Protein AF-A0A3D2C7Q6-F1 (afdb_monomer_lite)

Secondary structure (DSSP, 8-state):
------------------------------S----TT-EEEESSHHHHHHHTT-SEESEEEEES-SS--EEE-TT--EESS-EEEES-SS--EEE-TT--EESS-EEEES-TT--EEE-TT--EESS-EEEE--TT--EEE--TT--EESSEEEEE--TT-B-----TTTSB-SEEEEESPBPP-

Structure (mmCIF, N/CA/C/O backbone):
data_AF-A0A3D2C7Q6-F1
#
_entry.id   AF-A0A3D2C7Q6-F1
#
loop_
_atom_site.group_PDB
_atom_site.id
_atom_site.type_symbol
_atom_site.label_atom_id
_atom_site.label_alt_id
_atom_site.label_comp_id
_atom_site.label_asym_id
_atom_site.label_entity_id
_atom_site.label_seq_id
_atom_site.pdbx_PDB_ins_code
_atom_site.Cartn_x
_atom_site.Cartn_y
_atom_site.Cartn_z
_atom_site.occupancy
_atom_site.B_iso_or_equiv
_atom_site.auth_seq_id
_atom_site.auth_comp_id
_atom_site.auth_asym_id
_atom_site.auth_atom_id
_atom_site.pdbx_PDB_model_num
ATOM 1 N N . ASP A 1 1 ? -84.299 -35.030 27.013 1.00 38.44 1 ASP A N 1
ATOM 2 C CA . ASP A 1 1 ? -83.810 -35.950 25.976 1.00 38.44 1 ASP A CA 1
ATOM 3 C C . ASP A 1 1 ? -83.727 -35.174 24.679 1.00 38.44 1 ASP A C 1
ATOM 5 O O . ASP A 1 1 ? -84.757 -34.679 24.250 1.00 38.44 1 ASP A O 1
ATOM 9 N N . THR A 1 2 ? -82.603 -34.925 24.029 1.00 42.47 2 THR A N 1
ATOM 10 C CA . THR A 1 2 ? -81.163 -35.123 24.263 1.00 42.47 2 THR A CA 1
ATOM 11 C C . THR A 1 2 ? -80.516 -34.546 22.993 1.00 42.47 2 THR A C 1
ATOM 13 O O . THR A 1 2 ? -81.130 -34.647 21.934 1.00 42.47 2 THR A O 1
ATOM 16 N N . ASP A 1 3 ? -79.309 -33.998 23.132 1.00 46.75 3 ASP A N 1
ATOM 17 C CA . ASP A 1 3 ? -78.264 -33.841 22.101 1.00 46.75 3 ASP A CA 1
ATOM 18 C C . ASP A 1 3 ? -78.523 -32.851 20.942 1.00 46.75 3 ASP A C 1
ATOM 20 O O . ASP A 1 3 ? -79.521 -32.925 20.233 1.00 46.75 3 ASP A O 1
ATOM 24 N N . SER A 1 4 ? -77.753 -31.766 20.801 1.00 53.28 4 SER A N 1
ATOM 25 C CA . SER A 1 4 ? -76.299 -31.638 20.545 1.00 53.28 4 SER A CA 1
ATOM 26 C C . SER A 1 4 ? -75.907 -31.937 19.095 1.00 53.28 4 SER A C 1
ATOM 28 O O . SER A 1 4 ? -76.015 -33.068 18.640 1.00 53.28 4 SER A O 1
ATOM 30 N N . ASP A 1 5 ? -75.442 -30.861 18.448 1.00 56.41 5 ASP A N 1
ATOM 31 C CA . ASP A 1 5 ? -74.356 -30.716 17.470 1.00 56.41 5 ASP A CA 1
ATOM 32 C C . ASP A 1 5 ? -74.229 -31.690 16.292 1.00 56.41 5 ASP A C 1
ATOM 34 O O . ASP A 1 5 ? -74.119 -32.902 16.449 1.00 56.41 5 ASP A O 1
ATOM 38 N N . SER A 1 6 ? -74.059 -31.128 15.092 1.00 60.94 6 SER A N 1
ATOM 39 C CA . SER A 1 6 ? -72.854 -31.389 14.283 1.00 60.94 6 SER A CA 1
ATOM 40 C C . SER A 1 6 ? -72.860 -30.573 12.991 1.00 60.94 6 SER A C 1
ATOM 42 O O . SER A 1 6 ? -73.693 -30.773 12.107 1.00 60.94 6 SER A O 1
ATOM 44 N N . ASP A 1 7 ? -71.877 -29.683 12.886 1.00 53.47 7 ASP A N 1
ATOM 45 C CA . ASP A 1 7 ? -71.313 -29.238 11.617 1.00 53.47 7 ASP A CA 1
ATOM 46 C C . ASP A 1 7 ? -70.791 -30.452 10.830 1.00 53.47 7 ASP A C 1
ATOM 48 O O . ASP A 1 7 ? -70.248 -31.398 11.407 1.00 53.47 7 ASP A O 1
ATOM 52 N N . THR A 1 8 ? -70.952 -30.439 9.508 1.00 59.50 8 THR A N 1
ATOM 53 C CA . THR A 1 8 ? -70.176 -31.301 8.608 1.00 59.50 8 THR A CA 1
ATOM 54 C C . THR A 1 8 ? -69.875 -30.568 7.308 1.00 59.50 8 THR A C 1
ATOM 56 O O . THR A 1 8 ? -70.781 -30.159 6.581 1.00 59.50 8 THR A O 1
ATOM 59 N N . ASP A 1 9 ? -68.574 -30.423 7.070 1.00 51.66 9 ASP A N 1
ATOM 60 C CA . ASP A 1 9 ? -67.902 -29.915 5.881 1.00 51.66 9 ASP A CA 1
ATOM 61 C C . ASP A 1 9 ? -68.336 -30.599 4.580 1.00 51.66 9 ASP A C 1
ATOM 63 O O . ASP A 1 9 ? -68.687 -31.783 4.542 1.00 51.66 9 ASP A O 1
ATOM 67 N N . SER A 1 10 ? -68.211 -29.873 3.469 1.00 60.66 10 SER A N 1
ATOM 68 C CA . SER A 1 10 ? -67.847 -30.488 2.188 1.00 60.66 10 SER A CA 1
ATOM 69 C C . SER A 1 10 ? -67.028 -29.503 1.361 1.00 60.66 10 SER A C 1
ATOM 71 O O . SER A 1 10 ? -67.572 -28.671 0.633 1.00 60.66 10 SER A O 1
ATOM 73 N N . ASP A 1 11 ? -65.714 -29.631 1.510 1.00 53.75 11 ASP A N 1
ATOM 74 C CA . ASP A 1 11 ? -64.676 -29.052 0.668 1.00 53.75 11 ASP A CA 1
ATOM 75 C C . ASP A 1 11 ? -64.853 -29.413 -0.811 1.00 53.75 11 ASP A C 1
ATOM 77 O O . ASP A 1 11 ? -65.213 -30.543 -1.157 1.00 53.75 11 ASP A O 1
ATOM 81 N N . ALA A 1 12 ? -64.508 -28.463 -1.681 1.00 54.69 12 ALA A N 1
ATOM 82 C CA . ALA A 1 12 ? -63.912 -28.737 -2.986 1.00 54.69 12 ALA A CA 1
ATOM 83 C C . ALA A 1 12 ? -63.230 -27.462 -3.512 1.00 54.69 12 ALA A C 1
ATOM 85 O O . ALA A 1 12 ? -63.640 -26.898 -4.529 1.00 54.69 12 ALA A O 1
ATOM 86 N N . ASP A 1 13 ? -62.187 -27.010 -2.811 1.00 50.78 13 ASP A N 1
ATOM 87 C CA . ASP A 1 13 ? -61.136 -26.213 -3.440 1.00 50.78 13 ASP A CA 1
ATOM 88 C C . ASP A 1 13 ? -60.398 -27.131 -4.420 1.00 50.78 13 ASP A C 1
ATOM 90 O O . ASP A 1 13 ? -59.953 -28.222 -4.068 1.00 50.78 13 ASP A O 1
ATOM 94 N N . THR A 1 14 ? -60.378 -26.750 -5.697 1.00 58.62 14 THR A N 1
ATOM 95 C CA . THR A 1 14 ? -59.585 -27.456 -6.705 1.00 58.62 14 THR A CA 1
ATOM 96 C C . THR A 1 14 ? -58.259 -26.736 -6.829 1.00 58.62 14 THR A C 1
ATOM 98 O O . THR A 1 14 ? -58.195 -25.634 -7.377 1.00 58.62 14 THR A O 1
ATOM 101 N N . ASP A 1 15 ? -57.240 -27.405 -6.307 1.00 55.22 15 ASP A N 1
ATOM 102 C CA . ASP A 1 15 ? -55.830 -27.069 -6.386 1.00 55.22 15 ASP A CA 1
ATOM 103 C C . ASP A 1 15 ? -55.399 -26.754 -7.821 1.00 55.22 15 ASP A C 1
ATOM 105 O O . ASP A 1 15 ? -55.559 -27.550 -8.754 1.00 55.22 15 ASP A O 1
ATOM 109 N N . ALA A 1 16 ? -54.787 -25.588 -7.974 1.00 55.03 16 ALA A N 1
ATOM 110 C CA . ALA A 1 16 ? -53.848 -25.315 -9.046 1.00 55.03 16 ALA A CA 1
ATOM 111 C C . ALA A 1 16 ? -52.600 -24.684 -8.425 1.00 55.03 16 ALA A C 1
ATOM 113 O O . ALA A 1 16 ? -52.211 -23.571 -8.779 1.00 55.03 16 ALA A O 1
ATOM 114 N N . ASP A 1 17 ? -51.986 -25.418 -7.494 1.00 49.78 17 ASP A N 1
ATOM 115 C CA . ASP A 1 17 ? -50.596 -25.207 -7.110 1.00 49.78 17 ASP A CA 1
ATOM 116 C C . ASP A 1 17 ? -49.732 -25.523 -8.329 1.00 49.78 17 ASP A C 1
ATOM 118 O O . ASP A 1 17 ? -49.463 -26.669 -8.694 1.00 49.78 17 ASP A O 1
ATOM 122 N N . THR A 1 18 ? -49.356 -24.465 -9.039 1.00 56.00 18 THR A N 1
ATOM 123 C CA . THR A 1 18 ? -48.158 -24.520 -9.864 1.00 56.00 18 THR A CA 1
ATOM 124 C C . THR A 1 18 ? -47.012 -24.232 -8.911 1.00 56.00 18 THR A C 1
ATOM 126 O O . THR A 1 18 ? -46.656 -23.070 -8.722 1.00 56.00 18 THR A O 1
ATOM 129 N N . ASP A 1 19 ? -46.487 -25.293 -8.297 1.00 52.97 19 ASP A N 1
ATOM 130 C CA . ASP A 1 19 ? -45.228 -25.287 -7.555 1.00 52.97 19 ASP A CA 1
ATOM 131 C C . ASP A 1 19 ? -44.104 -24.874 -8.509 1.0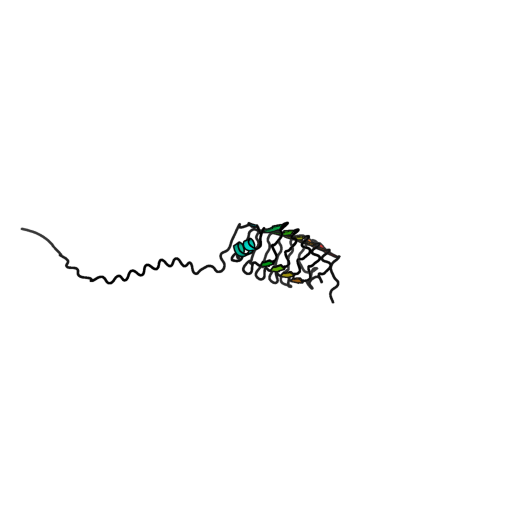0 52.97 19 ASP A C 1
ATOM 133 O O . ASP A 1 19 ? -43.434 -25.685 -9.152 1.00 52.97 19 ASP A O 1
ATOM 137 N N . ALA A 1 20 ? -43.926 -23.565 -8.642 1.00 52.34 20 ALA A N 1
ATOM 138 C CA . ALA A 1 20 ? -42.652 -22.984 -8.991 1.00 52.34 20 ALA A CA 1
ATOM 139 C C . ALA A 1 20 ? -41.870 -22.819 -7.684 1.00 52.34 20 ALA A C 1
ATOM 141 O O . ALA A 1 20 ? -41.648 -21.698 -7.227 1.00 52.34 20 ALA A O 1
ATOM 142 N N . ASP A 1 21 ? -41.437 -23.947 -7.112 1.00 52.69 21 ASP A N 1
ATOM 143 C CA . ASP A 1 21 ? -40.249 -23.994 -6.257 1.00 52.69 21 ASP A CA 1
ATOM 144 C C . ASP A 1 21 ? -39.045 -23.651 -7.141 1.00 52.69 21 ASP A C 1
ATOM 146 O O . ASP A 1 21 ? -38.252 -24.483 -7.585 1.00 52.69 21 ASP A O 1
ATOM 150 N N . THR A 1 22 ? -38.941 -22.369 -7.464 1.00 51.94 22 THR A N 1
ATOM 151 C CA . THR A 1 22 ? -37.640 -21.747 -7.610 1.00 51.94 22 THR A CA 1
ATOM 152 C C . THR A 1 22 ? -37.218 -21.422 -6.190 1.00 51.94 22 THR A C 1
ATOM 154 O O . THR A 1 22 ? -37.458 -20.314 -5.714 1.00 51.94 22 THR A O 1
ATOM 157 N N . ASP A 1 23 ? -36.578 -22.396 -5.539 1.00 53.06 23 ASP A N 1
ATOM 158 C CA . ASP A 1 23 ? -35.534 -22.137 -4.547 1.00 53.06 23 ASP A CA 1
ATOM 159 C C . ASP A 1 23 ? -34.435 -21.331 -5.253 1.00 53.06 23 ASP A C 1
ATOM 161 O O . ASP A 1 23 ? -33.367 -21.819 -5.622 1.00 53.06 23 ASP A O 1
ATOM 165 N N . ALA A 1 24 ? -34.750 -20.074 -5.540 1.00 52.03 24 ALA A N 1
ATOM 166 C CA . ALA A 1 24 ? -33.784 -19.047 -5.807 1.00 52.03 24 ALA A CA 1
ATOM 167 C C . ALA A 1 24 ? -33.368 -18.517 -4.436 1.00 52.03 24 ALA A C 1
ATOM 169 O O . ALA A 1 24 ? -33.687 -17.389 -4.072 1.00 52.03 24 ALA A O 1
ATOM 170 N N . ASP A 1 25 ? -32.585 -19.328 -3.719 1.00 52.38 25 ASP A N 1
ATOM 171 C CA . ASP A 1 25 ? -31.449 -18.809 -2.953 1.00 52.38 25 ASP A CA 1
ATOM 172 C C . ASP A 1 25 ? -30.464 -18.210 -3.974 1.00 52.38 25 ASP A C 1
ATOM 174 O O . ASP A 1 25 ? -29.370 -18.704 -4.242 1.00 52.38 25 ASP A O 1
ATOM 178 N N . THR A 1 26 ? -30.904 -17.164 -4.663 1.00 51.03 26 THR A N 1
ATOM 179 C CA . THR A 1 26 ? -29.991 -16.196 -5.229 1.00 51.03 26 THR A CA 1
ATOM 180 C C . THR A 1 26 ? -29.970 -15.098 -4.197 1.00 51.03 26 THR A C 1
ATOM 182 O O . THR A 1 26 ? -30.774 -14.169 -4.285 1.00 51.03 26 THR A O 1
ATOM 185 N N . ASP A 1 27 ? -29.085 -15.256 -3.209 1.00 51.12 27 ASP A N 1
ATOM 186 C CA . ASP A 1 27 ? -28.473 -14.131 -2.509 1.00 51.12 27 ASP A CA 1
ATOM 187 C C . ASP A 1 27 ? -27.992 -13.164 -3.592 1.00 51.12 27 ASP A C 1
ATOM 189 O O . ASP A 1 27 ? -26.918 -13.294 -4.183 1.00 51.12 27 ASP A O 1
ATOM 193 N N . ALA A 1 28 ? -28.873 -12.240 -3.944 1.00 51.53 28 ALA A N 1
ATOM 194 C CA . ALA A 1 28 ? -28.607 -11.125 -4.820 1.00 51.53 28 ALA A CA 1
ATOM 195 C C . ALA A 1 28 ? -28.161 -9.955 -3.941 1.00 51.53 28 ALA A C 1
ATOM 197 O O . ALA A 1 28 ? -28.719 -8.876 -4.049 1.00 51.53 28 ALA A O 1
ATOM 198 N N . ASP A 1 29 ? -27.181 -10.215 -3.076 1.00 51.62 29 ASP A N 1
ATOM 199 C CA . ASP A 1 29 ? -26.514 -9.256 -2.197 1.00 51.62 29 ASP A CA 1
ATOM 200 C C . ASP A 1 29 ? -25.030 -9.665 -2.081 1.00 51.62 29 ASP A C 1
ATOM 202 O O . ASP A 1 29 ? -24.529 -9.992 -1.014 1.00 51.62 29 ASP A O 1
ATOM 206 N N . VAL A 1 30 ? -24.303 -9.704 -3.205 1.00 54.69 30 VAL A N 1
ATOM 207 C CA . VAL A 1 30 ? -22.824 -9.764 -3.185 1.00 54.69 30 VAL A CA 1
ATOM 208 C C . VAL A 1 30 ? -22.276 -8.421 -3.658 1.00 54.69 30 VAL A C 1
ATOM 210 O O . VAL A 1 30 ? -21.528 -8.335 -4.629 1.00 54.69 30 VAL A O 1
ATOM 213 N N . GLU A 1 31 ? -22.702 -7.353 -2.992 1.00 56.34 31 GLU A N 1
ATOM 214 C CA . GLU A 1 31 ? -22.034 -6.056 -3.048 1.00 56.34 31 GLU A CA 1
ATOM 215 C C . GLU A 1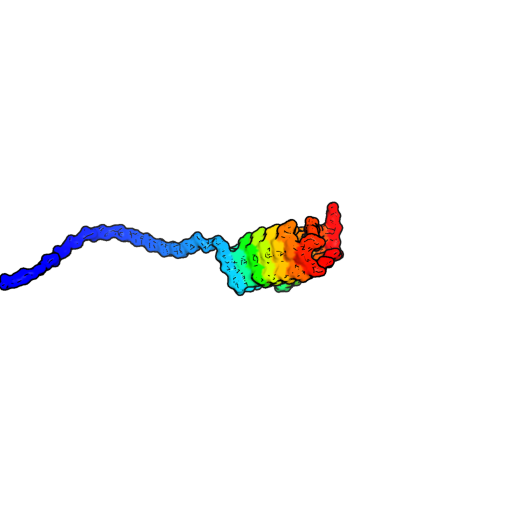 31 ? -21.659 -5.679 -1.612 1.00 56.34 31 GLU A C 1
ATOM 217 O O . GLU A 1 31 ? -22.542 -5.515 -0.775 1.00 56.34 31 GLU A O 1
ATOM 222 N N . GLY A 1 32 ? -20.355 -5.576 -1.333 1.00 59.72 32 GLY A N 1
ATOM 223 C CA . GLY A 1 32 ? -19.870 -4.913 -0.122 1.00 59.72 32 GLY A CA 1
ATOM 224 C C . GLY A 1 32 ? -19.841 -5.728 1.174 1.00 59.72 32 GLY A C 1
ATOM 225 O O . GLY A 1 32 ? -19.886 -5.144 2.251 1.00 59.72 32 GLY A O 1
ATOM 226 N N . GLU A 1 33 ? -19.764 -7.063 1.134 1.00 75.56 33 GLU A N 1
ATOM 227 C CA . GLU A 1 33 ? -19.687 -7.807 2.398 1.00 75.56 33 GLU A CA 1
ATOM 228 C C . GLU A 1 33 ? -18.342 -7.508 3.102 1.00 75.56 33 GLU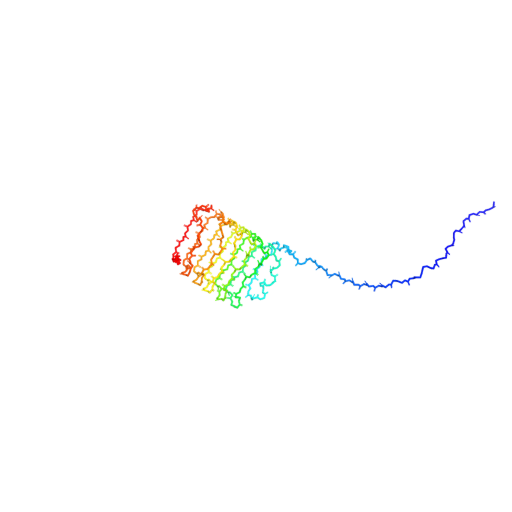 A C 1
ATOM 230 O O . GLU A 1 33 ? -17.268 -7.757 2.535 1.00 75.56 33 GLU A O 1
ATOM 235 N N . PRO A 1 34 ? -18.350 -6.967 4.334 1.00 75.19 34 PRO A N 1
ATOM 236 C CA . PRO A 1 34 ? -17.123 -6.719 5.073 1.00 75.19 34 PRO A CA 1
ATOM 237 C C . PRO A 1 34 ? -16.444 -8.059 5.398 1.00 75.19 34 PRO A C 1
ATOM 239 O O . PRO A 1 34 ? -17.102 -9.021 5.792 1.00 75.19 34 PRO A O 1
ATOM 242 N N . CYS A 1 35 ? -15.112 -8.119 5.307 1.00 92.38 35 CYS A N 1
ATOM 243 C CA . CYS A 1 35 ? -14.319 -9.302 5.658 1.00 92.38 35 CYS A CA 1
ATOM 244 C C . CYS A 1 35 ? -13.501 -9.055 6.946 1.00 92.38 35 CYS A C 1
ATOM 246 O O . CYS A 1 35 ? -12.269 -9.176 6.937 1.00 92.38 35 CYS A O 1
ATOM 248 N N . PRO A 1 36 ? -14.142 -8.697 8.079 1.00 83.88 36 PRO A N 1
ATOM 249 C CA . PRO A 1 36 ? -13.421 -8.317 9.285 1.00 83.88 36 PRO A CA 1
ATOM 250 C C . PRO A 1 36 ? -12.616 -9.503 9.824 1.00 83.88 36 PRO A C 1
ATOM 252 O O . PRO A 1 36 ? -13.094 -10.639 9.865 1.00 83.88 36 PRO A O 1
ATOM 255 N N . GLY A 1 37 ? -11.382 -9.246 10.260 1.00 88.62 37 GLY A N 1
ATOM 256 C CA . GLY A 1 37 ? -10.490 -10.291 10.776 1.00 88.62 37 GLY A CA 1
ATOM 257 C C . GLY A 1 37 ? -9.899 -11.217 9.704 1.00 88.62 37 GLY A C 1
ATOM 258 O O . GLY A 1 37 ? -9.220 -12.185 10.045 1.00 88.62 37 GLY A O 1
ATOM 259 N N . VAL A 1 38 ? -10.156 -10.967 8.415 1.00 95.94 38 VAL A N 1
ATOM 260 C CA . VAL A 1 38 ? -9.538 -11.734 7.330 1.00 95.94 38 VAL A CA 1
ATOM 261 C C . VAL A 1 38 ? -8.170 -11.152 7.004 1.00 95.94 38 VAL A C 1
ATOM 263 O O . VAL A 1 38 ? -8.036 -9.995 6.607 1.00 95.94 38 VAL A O 1
ATOM 266 N N . ARG A 1 39 ? -7.143 -11.992 7.111 1.00 97.75 39 ARG A N 1
ATOM 267 C CA . ARG A 1 39 ? -5.812 -11.714 6.579 1.00 97.75 39 ARG A CA 1
ATOM 268 C C . ARG A 1 39 ? -5.752 -12.155 5.118 1.00 97.75 39 ARG A C 1
ATOM 270 O O . ARG A 1 39 ? -5.750 -13.352 4.838 1.00 97.75 39 ARG A O 1
ATOM 277 N N . ALA A 1 40 ? -5.688 -11.200 4.197 1.00 98.00 40 ALA A N 1
ATOM 278 C CA . ALA A 1 40 ? -5.553 -11.466 2.773 1.00 98.00 40 ALA A CA 1
ATOM 279 C C . ALA A 1 40 ? -4.116 -11.883 2.439 1.00 98.00 40 ALA A C 1
ATOM 281 O O . ALA A 1 40 ? -3.240 -11.050 2.201 1.00 98.00 40 ALA A O 1
ATOM 282 N N . GLU A 1 41 ? -3.870 -13.190 2.448 1.00 98.00 41 GLU A N 1
ATOM 283 C CA . GLU A 1 41 ? -2.608 -13.778 2.003 1.00 98.00 41 GLU A CA 1
ATOM 284 C C . GLU A 1 41 ? -2.666 -14.011 0.490 1.00 98.00 41 GLU A C 1
ATOM 286 O O . GLU A 1 41 ? -3.458 -14.825 0.012 1.00 98.00 41 GLU A O 1
ATOM 291 N N . ILE A 1 42 ? -1.849 -13.269 -0.264 1.00 98.56 42 ILE A N 1
ATOM 292 C CA . ILE A 1 42 ? -1.797 -13.333 -1.730 1.00 98.56 42 ILE A CA 1
ATOM 293 C C . ILE A 1 42 ? -0.454 -13.939 -2.129 1.00 98.56 42 ILE A C 1
ATOM 295 O O . ILE A 1 42 ? 0.598 -13.308 -1.995 1.00 98.56 42 ILE A O 1
ATOM 299 N N . TYR A 1 43 ? -0.493 -15.169 -2.634 1.00 98.00 43 TYR A N 1
ATOM 300 C CA . TYR A 1 43 ? 0.675 -15.913 -3.104 1.00 98.00 43 TYR A CA 1
ATOM 301 C C . TYR A 1 43 ? 0.675 -16.092 -4.623 1.00 98.00 43 TYR A C 1
ATOM 303 O O . TYR A 1 43 ? 1.741 -16.206 -5.234 1.00 98.00 43 TYR A O 1
ATOM 311 N N . VAL A 1 44 ? -0.511 -16.111 -5.235 1.00 98.44 44 VAL A N 1
ATOM 312 C CA . VAL A 1 44 ? -0.727 -16.243 -6.679 1.00 98.44 44 VAL A CA 1
ATOM 313 C C . VAL A 1 44 ? -1.810 -15.278 -7.164 1.00 98.44 44 VAL A C 1
ATOM 315 O O . VAL A 1 44 ? -2.667 -14.850 -6.399 1.00 98.44 44 VAL A O 1
ATOM 318 N N . GLN A 1 45 ? -1.801 -14.941 -8.459 1.00 98.44 45 GLN A N 1
ATOM 319 C CA . GLN A 1 45 ? -2.737 -13.957 -9.022 1.00 98.44 45 GLN A CA 1
ATOM 320 C C . GLN A 1 45 ? -4.229 -14.248 -8.733 1.00 98.44 45 GLN A C 1
ATOM 322 O O . GLN A 1 45 ? -4.962 -13.296 -8.468 1.00 98.44 45 GLN A O 1
ATOM 327 N N . PRO A 1 46 ? -4.713 -15.511 -8.748 1.00 98.12 46 PRO A N 1
ATOM 328 C CA . PRO A 1 46 ? -6.101 -15.808 -8.387 1.00 98.12 46 PRO A CA 1
ATOM 329 C C . PRO A 1 46 ? -6.497 -15.446 -6.947 1.00 98.12 46 PRO A C 1
ATOM 331 O O . PRO A 1 46 ? -7.680 -15.215 -6.708 1.00 98.12 46 PRO A O 1
ATOM 334 N N . ASP A 1 47 ? -5.551 -15.362 -6.004 1.00 98.31 47 ASP A N 1
ATOM 335 C CA . ASP A 1 47 ? -5.863 -15.046 -4.604 1.00 98.31 47 ASP A CA 1
ATOM 336 C C . ASP A 1 47 ? -6.465 -13.640 -4.478 1.00 98.31 47 ASP A C 1
ATOM 338 O O . ASP A 1 47 ? -7.387 -13.436 -3.699 1.00 98.31 47 ASP A O 1
ATOM 342 N N . VAL A 1 48 ? -6.027 -12.690 -5.314 1.00 98.31 48 VAL A N 1
ATOM 343 C CA . VAL A 1 48 ? -6.533 -11.304 -5.333 1.00 98.31 48 VAL A CA 1
ATOM 344 C C . VAL A 1 48 ? -8.053 -11.265 -5.513 1.00 98.31 48 VAL A C 1
ATOM 346 O O . VAL A 1 48 ? -8.753 -10.572 -4.777 1.00 98.31 48 VAL A O 1
ATOM 349 N N . ALA A 1 49 ? -8.586 -12.070 -6.438 1.00 96.19 49 ALA A N 1
ATOM 350 C CA . ALA A 1 49 ? -10.021 -12.124 -6.715 1.00 96.19 49 ALA A CA 1
ATOM 351 C C . ALA A 1 49 ? -10.838 -12.674 -5.533 1.00 96.19 49 ALA A C 1
ATOM 353 O O . ALA A 1 49 ? -12.024 -12.372 -5.420 1.00 96.19 49 ALA A O 1
ATOM 354 N N . THR A 1 50 ? -10.209 -13.442 -4.637 1.00 96.00 50 THR A N 1
ATOM 355 C CA . THR A 1 50 ? -10.856 -13.965 -3.424 1.00 96.00 50 THR A CA 1
ATOM 356 C C . THR A 1 50 ? -11.228 -12.841 -2.463 1.00 96.00 50 THR A C 1
ATOM 358 O O . THR A 1 50 ? -12.215 -12.971 -1.754 1.00 96.00 50 THR A O 1
ATOM 361 N N . TYR A 1 51 ? -10.492 -11.726 -2.469 1.00 96.88 51 TYR A N 1
ATOM 362 C CA . TYR A 1 51 ? -10.690 -10.615 -1.533 1.00 96.88 51 TYR A CA 1
ATOM 363 C C . TYR A 1 51 ? -11.292 -9.362 -2.185 1.00 96.88 51 TYR A C 1
ATOM 365 O O . TYR A 1 51 ? -11.558 -8.384 -1.498 1.00 96.88 51 TYR A O 1
ATOM 373 N N . ALA A 1 52 ? -11.532 -9.370 -3.500 1.00 95.25 52 ALA A N 1
ATOM 374 C CA . ALA A 1 52 ? -11.982 -8.191 -4.249 1.00 95.25 52 ALA A CA 1
ATOM 375 C C . ALA A 1 52 ? -13.369 -7.656 -3.834 1.00 95.25 52 ALA A C 1
ATOM 377 O O . ALA A 1 52 ? -13.704 -6.522 -4.172 1.00 95.25 52 ALA A O 1
ATOM 378 N N . HIS A 1 53 ? -14.162 -8.466 -3.125 1.00 93.62 53 HIS A N 1
ATOM 379 C CA . HIS A 1 53 ? -15.476 -8.096 -2.594 1.00 93.62 53 HIS A CA 1
ATOM 380 C C . HIS A 1 53 ? -15.420 -7.467 -1.192 1.00 93.62 53 HIS A C 1
ATOM 382 O O . HIS A 1 53 ? -16.426 -6.932 -0.743 1.00 93.62 53 HIS A O 1
ATOM 388 N N . CYS A 1 54 ? -14.277 -7.554 -0.505 1.00 96.00 54 CYS A N 1
ATOM 389 C CA . CYS A 1 54 ? -14.140 -7.146 0.887 1.00 96.00 54 CYS A CA 1
ATOM 390 C C . CYS A 1 54 ? -14.060 -5.623 1.032 1.00 96.00 54 CYS A C 1
ATOM 392 O O . CYS A 1 54 ? -13.187 -4.996 0.433 1.00 96.00 54 CYS A O 1
ATOM 394 N N . GLU A 1 55 ? -14.892 -5.051 1.906 1.00 96.50 55 GLU A N 1
ATOM 395 C CA . GLU A 1 55 ? -14.792 -3.638 2.325 1.00 96.50 55 GLU A CA 1
ATOM 396 C C . GLU A 1 55 ? -13.815 -3.425 3.486 1.00 96.50 55 GLU A C 1
ATOM 398 O O . GLU A 1 55 ? -13.235 -2.353 3.659 1.00 96.50 55 GLU A O 1
ATOM 403 N N . THR A 1 56 ? -13.597 -4.469 4.282 1.00 96.88 56 THR A N 1
ATOM 404 C CA . THR A 1 56 ? -12.668 -4.463 5.415 1.00 96.88 56 THR A CA 1
ATOM 405 C C . THR A 1 56 ? -11.791 -5.702 5.380 1.00 96.88 56 THR A C 1
ATOM 407 O O . THR A 1 56 ? -12.263 -6.778 5.019 1.00 96.88 56 THR A O 1
ATOM 410 N N . LEU A 1 57 ? -10.520 -5.562 5.747 1.00 98.25 57 LEU A N 1
ATOM 411 C CA . LEU A 1 57 ? -9.582 -6.669 5.943 1.00 98.25 57 LEU A CA 1
ATOM 412 C C . LEU A 1 57 ? -8.765 -6.422 7.211 1.00 98.25 57 LEU A C 1
ATOM 414 O O . LEU A 1 57 ? -8.503 -5.281 7.578 1.00 98.25 57 LEU A O 1
ATOM 418 N N . GLU A 1 58 ? -8.285 -7.484 7.856 1.00 97.88 58 GLU A N 1
ATOM 419 C CA . GLU A 1 58 ? -7.301 -7.331 8.932 1.00 97.88 58 GLU A CA 1
ATOM 420 C C . GLU A 1 58 ? -5.949 -6.893 8.362 1.00 97.88 58 GLU A C 1
ATOM 422 O O . GLU A 1 58 ? -5.283 -6.028 8.917 1.00 97.88 58 GLU A O 1
ATOM 427 N N . THR A 1 59 ? -5.510 -7.493 7.256 1.00 98.44 59 THR A N 1
ATOM 428 C CA . THR A 1 59 ? -4.184 -7.253 6.669 1.00 98.44 59 THR A CA 1
ATOM 429 C C . THR A 1 59 ? -4.190 -7.619 5.192 1.00 98.44 59 THR A C 1
ATOM 431 O O . THR A 1 59 ? -4.797 -8.620 4.815 1.00 98.44 59 THR A O 1
ATOM 434 N N . ILE A 1 60 ? -3.437 -6.882 4.374 1.00 98.75 60 ILE A N 1
ATOM 435 C CA . ILE A 1 60 ? -3.018 -7.312 3.033 1.00 98.75 60 ILE A CA 1
ATOM 436 C C . ILE A 1 60 ? -1.568 -7.781 3.123 1.00 98.75 60 ILE A C 1
ATOM 438 O O . ILE A 1 60 ? -0.688 -7.004 3.493 1.00 98.75 60 ILE A O 1
ATOM 442 N N . TYR A 1 61 ? -1.297 -9.037 2.768 1.00 98.81 61 TYR A N 1
ATOM 443 C CA . TYR A 1 61 ? 0.041 -9.619 2.840 1.00 98.81 61 TYR A CA 1
ATOM 444 C C . TYR A 1 61 ? 0.459 -10.235 1.502 1.00 98.81 61 TYR A C 1
ATOM 446 O O . TYR A 1 61 ? -0.023 -11.301 1.113 1.00 98.81 61 TYR A O 1
ATOM 454 N N . VAL A 1 62 ? 1.408 -9.581 0.826 1.00 98.75 62 VAL A N 1
ATOM 455 C CA . VAL A 1 62 ? 1.999 -10.025 -0.445 1.00 98.75 62 VAL A CA 1
ATOM 456 C C . VAL A 1 62 ? 3.518 -10.048 -0.295 1.00 98.75 62 VAL A C 1
ATOM 458 O O . VAL A 1 62 ? 4.172 -9.003 -0.224 1.00 98.75 62 VAL A O 1
ATOM 461 N N . HIS A 1 63 ? 4.105 -11.240 -0.213 1.00 98.69 63 HIS A N 1
ATOM 462 C CA . HIS A 1 63 ? 5.533 -11.379 0.058 1.00 98.69 63 HIS A CA 1
ATOM 463 C C . HIS A 1 63 ? 6.202 -12.431 -0.812 1.00 98.69 63 HIS A C 1
ATOM 465 O O . HIS A 1 63 ? 5.730 -13.566 -0.883 1.00 98.69 63 HIS A O 1
ATOM 471 N N . ALA A 1 64 ? 7.351 -12.070 -1.390 1.00 98.38 64 ALA A N 1
ATOM 472 C CA . ALA A 1 64 ? 8.211 -12.986 -2.136 1.00 98.38 64 ALA A CA 1
ATOM 473 C C . ALA A 1 64 ? 7.459 -13.766 -3.231 1.00 98.38 64 ALA A C 1
ATOM 475 O O . ALA A 1 64 ? 7.735 -14.944 -3.471 1.00 98.38 64 ALA A O 1
ATOM 476 N N . THR A 1 65 ? 6.486 -13.119 -3.879 1.00 97.75 65 THR A N 1
ATOM 477 C CA . THR A 1 65 ? 5.665 -13.755 -4.912 1.00 97.75 65 THR A CA 1
ATOM 478 C C . THR A 1 65 ? 6.329 -13.701 -6.286 1.00 97.75 65 THR A C 1
ATOM 480 O O . THR A 1 65 ? 7.101 -12.791 -6.607 1.00 97.75 65 THR A O 1
ATOM 483 N N . SER A 1 66 ? 6.001 -14.698 -7.108 1.00 94.88 66 SER A N 1
ATOM 484 C CA . SER A 1 66 ? 6.311 -14.747 -8.537 1.00 94.88 66 SER A CA 1
ATOM 485 C C . SER A 1 66 ? 5.022 -15.040 -9.301 1.00 94.88 66 SER A C 1
ATOM 487 O O . SER A 1 66 ? 4.365 -16.046 -9.019 1.00 94.88 66 SER A O 1
ATOM 489 N N . GLY A 1 67 ? 4.660 -14.188 -10.255 1.00 96.19 67 GLY A N 1
ATOM 490 C CA . GLY A 1 67 ? 3.450 -14.308 -11.072 1.00 96.19 67 GLY A CA 1
ATOM 491 C C . GLY A 1 67 ? 2.201 -13.596 -10.539 1.00 96.19 67 GLY A C 1
ATOM 492 O O . GLY A 1 67 ? 1.171 -13.659 -11.205 1.00 96.19 67 GLY A O 1
ATOM 493 N N . VAL A 1 68 ? 2.269 -12.917 -9.387 1.00 98.69 68 VAL A N 1
ATOM 494 C CA . VAL A 1 68 ? 1.281 -11.886 -9.021 1.00 98.69 68 VAL A CA 1
ATOM 495 C C . VAL A 1 68 ? 1.726 -10.600 -9.702 1.00 98.69 68 VAL A C 1
ATOM 497 O O . VAL A 1 68 ? 2.830 -10.133 -9.442 1.00 98.69 68 VAL A O 1
ATOM 500 N N . THR A 1 69 ? 0.903 -10.059 -10.592 1.00 98.50 69 THR A N 1
ATOM 501 C CA . THR A 1 69 ? 1.242 -8.877 -11.395 1.00 98.50 69 THR A CA 1
ATOM 502 C C . THR A 1 69 ? 0.445 -7.644 -11.009 1.00 98.50 69 THR A C 1
ATOM 504 O O . THR A 1 69 ? 0.924 -6.532 -11.191 1.00 98.50 69 THR A O 1
ATOM 507 N N . ASP A 1 70 ? -0.758 -7.827 -10.475 1.00 98.19 70 ASP A N 1
ATOM 508 C CA . ASP A 1 70 ? -1.648 -6.733 -10.095 1.00 98.19 70 ASP A CA 1
ATOM 509 C C . ASP A 1 70 ? -2.410 -7.107 -8.824 1.00 98.19 70 ASP A C 1
ATOM 511 O O . ASP A 1 70 ? -2.910 -8.231 -8.704 1.00 98.19 70 ASP A O 1
ATOM 515 N N . VAL A 1 71 ? -2.477 -6.175 -7.876 1.00 98.75 71 VAL A N 1
ATOM 516 C CA . VAL A 1 71 ? -3.266 -6.306 -6.650 1.00 98.75 71 VAL A CA 1
ATOM 517 C C . VAL A 1 71 ? -4.305 -5.192 -6.642 1.00 98.75 71 VAL A C 1
ATOM 519 O O . VAL A 1 71 ? -4.012 -4.059 -6.265 1.00 98.75 71 VAL A O 1
ATOM 522 N N . SER A 1 72 ? -5.527 -5.518 -7.058 1.00 98.62 72 SER A N 1
ATOM 523 C CA . SER A 1 72 ? -6.657 -4.589 -7.083 1.00 98.62 72 SER A CA 1
ATOM 524 C C . SER A 1 72 ? -7.768 -5.066 -6.150 1.00 98.62 72 SER A C 1
ATOM 526 O O . SER A 1 72 ? -8.310 -6.158 -6.332 1.00 98.62 72 SER A O 1
ATOM 528 N N . LEU A 1 73 ? -8.099 -4.243 -5.151 1.00 98.12 73 LEU A N 1
ATOM 529 C CA . LEU A 1 73 ? -9.187 -4.472 -4.191 1.00 98.12 73 LEU A CA 1
ATOM 530 C C . LEU A 1 73 ? -10.095 -3.228 -4.192 1.00 98.12 73 LEU A C 1
ATOM 532 O O . LEU A 1 73 ? -9.908 -2.322 -3.380 1.00 98.12 73 LEU A O 1
ATOM 536 N N . PRO A 1 74 ? -11.031 -3.125 -5.154 1.00 97.31 74 PRO A N 1
ATOM 537 C CA . PRO A 1 74 ? -11.705 -1.867 -5.479 1.00 97.31 74 PRO A CA 1
ATOM 538 C C . PRO A 1 74 ? -12.712 -1.398 -4.428 1.00 97.31 74 PRO A C 1
ATOM 540 O O . PRO A 1 74 ? -12.989 -0.203 -4.372 1.00 97.31 74 PRO A O 1
ATOM 543 N N . LEU A 1 75 ? -13.255 -2.320 -3.628 1.00 96.81 75 LEU A N 1
ATOM 544 C CA . LEU A 1 75 ? -14.240 -2.027 -2.583 1.00 96.81 75 LEU A CA 1
ATOM 545 C C . LEU A 1 75 ? -13.612 -1.848 -1.198 1.00 96.81 75 LEU A C 1
ATOM 547 O O . LEU A 1 75 ? -14.312 -1.483 -0.265 1.00 96.81 75 LEU A O 1
ATOM 551 N N . LEU A 1 76 ? -12.310 -2.103 -1.047 1.00 98.06 76 LEU A N 1
ATOM 552 C CA . LEU A 1 76 ? -11.667 -2.105 0.260 1.00 98.06 76 LEU A CA 1
ATOM 553 C C . LEU A 1 76 ? -11.551 -0.685 0.818 1.00 98.06 76 LEU A C 1
ATOM 555 O O . LEU A 1 76 ? -10.780 0.118 0.299 1.00 98.06 76 LEU A O 1
ATOM 559 N N . GLU A 1 77 ? -12.266 -0.410 1.906 1.00 98.00 77 GLU A N 1
ATOM 560 C CA . GLU A 1 77 ? -12.299 0.884 2.589 1.00 98.00 77 GLU A CA 1
ATOM 561 C C . GLU A 1 77 ? -11.345 0.937 3.788 1.00 98.00 77 GLU A C 1
ATOM 563 O O . GLU A 1 77 ? -10.751 1.981 4.068 1.00 98.00 77 GLU A O 1
ATOM 568 N N . THR A 1 78 ? -11.168 -0.181 4.502 1.00 98.25 78 THR A N 1
ATOM 569 C CA . THR A 1 78 ? -10.356 -0.230 5.732 1.00 98.25 78 THR A CA 1
ATOM 570 C C . THR A 1 78 ? -9.459 -1.463 5.795 1.00 98.25 78 THR A C 1
ATOM 572 O O . THR A 1 78 ? -9.885 -2.581 5.502 1.00 98.25 78 THR A O 1
ATOM 575 N N . VAL A 1 79 ? -8.221 -1.263 6.252 1.00 98.75 79 VAL A N 1
ATOM 576 C CA . VAL A 1 79 ? -7.333 -2.339 6.713 1.00 98.75 79 VAL A CA 1
ATOM 577 C C . VAL A 1 79 ? -7.046 -2.134 8.197 1.00 98.75 79 VAL A C 1
ATOM 579 O O . VAL A 1 79 ? -6.411 -1.151 8.568 1.00 98.75 79 VAL A O 1
ATOM 582 N N . ASP A 1 80 ? -7.498 -3.045 9.058 1.00 98.44 80 ASP A N 1
ATOM 583 C CA . ASP A 1 80 ? -7.421 -2.862 10.518 1.00 98.44 80 ASP A CA 1
ATOM 584 C C . ASP A 1 80 ? -5.978 -2.872 11.047 1.00 98.44 80 ASP A C 1
ATOM 586 O O . ASP A 1 80 ? -5.671 -2.222 12.047 1.00 98.44 80 ASP A O 1
ATOM 590 N N . GLN A 1 81 ? -5.089 -3.618 10.390 1.00 98.50 81 GLN A N 1
ATOM 591 C CA . GLN A 1 81 ? -3.664 -3.683 10.696 1.00 98.50 81 GLN A CA 1
ATOM 592 C C . GLN A 1 81 ? -2.867 -3.220 9.476 1.00 98.50 81 GLN A C 1
ATOM 594 O O . GLN A 1 81 ? -2.838 -2.029 9.181 1.00 98.50 81 GLN A O 1
ATOM 599 N N . ASP A 1 82 ? -2.226 -4.137 8.756 1.00 98.69 82 ASP A N 1
ATOM 600 C CA . ASP A 1 82 ? -1.093 -3.788 7.912 1.00 98.69 82 ASP A CA 1
ATOM 601 C C . ASP A 1 82 ? -1.378 -3.971 6.420 1.00 98.69 82 ASP A C 1
ATOM 603 O O . ASP A 1 82 ? -1.991 -4.949 5.983 1.00 98.69 82 ASP A O 1
ATOM 607 N N . VAL A 1 83 ? -0.835 -3.066 5.609 1.00 98.88 83 VAL A N 1
ATOM 608 C CA . VAL A 1 83 ? -0.632 -3.289 4.174 1.00 98.88 83 VAL A CA 1
ATOM 609 C C . VAL A 1 83 ? 0.843 -3.611 3.970 1.00 98.88 83 VAL A C 1
ATOM 611 O O . VAL A 1 83 ? 1.703 -2.756 4.174 1.00 98.88 83 VAL A O 1
ATOM 614 N N . TYR A 1 84 ? 1.152 -4.847 3.582 1.00 98.88 84 TYR A N 1
ATOM 615 C CA . TYR A 1 84 ? 2.521 -5.347 3.455 1.00 98.88 84 TYR A CA 1
ATOM 616 C C . TYR A 1 84 ? 2.778 -5.928 2.064 1.00 98.88 84 TYR A C 1
ATOM 618 O O . TYR A 1 84 ? 2.324 -7.030 1.745 1.00 98.88 84 TYR A O 1
ATOM 626 N N . LEU A 1 85 ? 3.551 -5.208 1.247 1.00 98.81 85 LEU A N 1
ATOM 627 C CA . LEU A 1 85 ? 4.063 -5.680 -0.038 1.00 98.81 85 LEU A CA 1
ATOM 628 C C . LEU A 1 85 ? 5.594 -5.650 -0.022 1.00 98.81 85 LEU A C 1
ATOM 630 O O . LEU A 1 85 ? 6.217 -4.586 -0.066 1.00 98.81 85 LEU A O 1
ATOM 634 N N . HIS A 1 86 ? 6.216 -6.827 0.008 1.00 98.88 86 HIS A N 1
ATOM 635 C CA . HIS A 1 86 ? 7.669 -6.941 0.111 1.00 98.88 86 HIS A CA 1
ATOM 636 C C . HIS A 1 86 ? 8.260 -8.007 -0.807 1.00 98.88 86 HIS A C 1
ATOM 638 O O . HIS A 1 86 ? 7.859 -9.171 -0.751 1.00 98.88 86 HIS A O 1
ATOM 644 N N . ALA A 1 87 ? 9.313 -7.640 -1.539 1.00 98.62 87 ALA A N 1
ATOM 645 C CA . ALA A 1 87 ? 10.128 -8.560 -2.332 1.00 98.62 87 ALA A CA 1
ATOM 646 C C . ALA A 1 87 ? 9.336 -9.279 -3.438 1.00 98.62 87 ALA A C 1
ATOM 648 O O . ALA A 1 87 ? 9.612 -10.440 -3.739 1.00 98.62 87 ALA A O 1
ATOM 649 N N . ASN A 1 88 ? 8.342 -8.620 -4.039 1.00 98.62 88 ASN A N 1
ATOM 650 C CA . ASN A 1 88 ? 7.556 -9.207 -5.122 1.00 98.62 88 ASN A CA 1
ATOM 651 C C . ASN A 1 88 ? 8.197 -8.895 -6.475 1.00 98.62 88 ASN A C 1
ATOM 653 O O . ASN A 1 88 ? 8.386 -7.732 -6.827 1.00 98.62 88 ASN A O 1
ATOM 657 N N . ALA A 1 89 ? 8.542 -9.942 -7.226 1.00 98.00 89 ALA A N 1
ATOM 658 C CA . ALA A 1 89 ? 9.317 -9.801 -8.458 1.00 98.00 89 ALA A CA 1
ATOM 659 C C . ALA A 1 89 ? 8.499 -9.242 -9.630 1.00 98.00 89 ALA A C 1
ATOM 661 O O . ALA A 1 89 ? 9.075 -8.586 -10.495 1.00 98.00 89 ALA A O 1
ATOM 662 N N . ASP A 1 90 ? 7.188 -9.507 -9.642 1.00 98.62 90 ASP A N 1
ATOM 663 C CA . ASP A 1 90 ? 6.323 -9.288 -10.806 1.00 98.62 90 ASP A CA 1
ATOM 664 C C . ASP A 1 90 ? 5.159 -8.307 -10.554 1.00 98.62 90 ASP A C 1
ATOM 666 O O . ASP A 1 90 ? 4.477 -7.943 -11.511 1.00 98.62 90 ASP A O 1
ATOM 670 N N . VAL A 1 91 ? 4.921 -7.864 -9.307 1.00 98.81 91 VAL A N 1
ATOM 671 C CA . VAL A 1 91 ? 3.797 -6.964 -8.969 1.00 98.81 91 VAL A CA 1
ATOM 672 C C . VAL A 1 91 ? 4.068 -5.577 -9.541 1.00 98.81 91 VAL A C 1
ATOM 674 O O . VAL A 1 91 ? 4.968 -4.885 -9.070 1.00 98.81 91 VAL A O 1
ATOM 677 N N . ALA A 1 92 ? 3.271 -5.180 -10.529 1.00 98.62 92 ALA A N 1
ATOM 678 C CA . ALA A 1 92 ? 3.382 -3.916 -11.244 1.00 98.62 92 ALA A CA 1
ATOM 679 C C . ALA A 1 92 ? 2.460 -2.823 -10.692 1.00 98.62 92 ALA A C 1
ATOM 681 O O . ALA A 1 92 ? 2.784 -1.644 -10.815 1.00 98.62 92 ALA A O 1
ATOM 682 N N . ALA A 1 93 ? 1.343 -3.187 -10.058 1.00 98.75 93 ALA A N 1
ATOM 683 C CA . ALA A 1 93 ? 0.414 -2.210 -9.503 1.00 98.75 93 ALA A CA 1
ATOM 684 C C . ALA A 1 93 ? -0.280 -2.685 -8.217 1.00 98.75 93 ALA A C 1
ATOM 686 O O . ALA A 1 93 ? -0.584 -3.871 -8.046 1.00 98.75 93 ALA A O 1
ATOM 687 N N . LEU A 1 94 ? -0.540 -1.723 -7.328 1.00 98.88 94 LEU A N 1
ATOM 688 C CA . LEU A 1 94 ? -1.424 -1.840 -6.168 1.00 98.88 94 LEU A CA 1
ATOM 689 C C . LEU A 1 94 ? -2.527 -0.780 -6.283 1.00 98.88 94 LEU A C 1
ATOM 691 O O . LEU A 1 94 ? -2.238 0.415 -6.221 1.00 98.88 94 LEU A O 1
ATOM 695 N N . SER A 1 95 ? -3.783 -1.202 -6.422 1.00 98.75 95 SER A N 1
ATOM 696 C CA . SER A 1 95 ? -4.933 -0.309 -6.605 1.00 98.75 95 SER A CA 1
ATOM 697 C C . SER A 1 95 ? -5.983 -0.526 -5.514 1.00 98.75 95 SER A C 1
ATOM 699 O O . SER A 1 95 ? -6.634 -1.571 -5.457 1.00 98.75 95 SER A O 1
ATOM 701 N N . LEU A 1 96 ? -6.139 0.482 -4.655 1.00 98.69 96 LEU A N 1
ATOM 702 C CA . LEU A 1 96 ? -7.026 0.512 -3.489 1.00 98.69 96 LEU A CA 1
ATOM 703 C C . LEU A 1 96 ? -7.862 1.816 -3.503 1.00 98.69 96 LEU A C 1
ATOM 705 O O . LEU A 1 96 ? -7.713 2.663 -2.622 1.00 98.69 96 LEU A O 1
ATOM 709 N N . PRO A 1 97 ? -8.708 2.038 -4.528 1.00 98.12 97 PRO A N 1
ATOM 710 C CA . PRO A 1 97 ? -9.343 3.333 -4.789 1.00 98.12 97 PRO A CA 1
ATOM 711 C C . PRO A 1 97 ? -10.327 3.796 -3.705 1.00 98.12 97 PRO A C 1
ATOM 713 O O . PRO A 1 97 ? -10.528 5.002 -3.562 1.00 98.12 97 PRO A O 1
ATOM 716 N N . ALA A 1 98 ? -10.932 2.863 -2.962 1.00 97.69 98 ALA A N 1
ATOM 717 C CA . ALA A 1 98 ? -11.867 3.150 -1.874 1.00 97.69 98 ALA A CA 1
ATOM 718 C C . ALA A 1 98 ? -11.196 3.234 -0.491 1.00 97.69 98 ALA A C 1
ATOM 720 O O . ALA A 1 98 ? -11.853 3.623 0.471 1.00 97.69 98 ALA A O 1
ATOM 721 N N . LEU A 1 99 ? -9.903 2.901 -0.380 1.00 98.62 99 LEU A N 1
ATOM 722 C CA . LEU A 1 99 ? -9.230 2.777 0.911 1.00 98.62 99 LEU A CA 1
ATOM 723 C C . LEU A 1 99 ? -9.115 4.136 1.598 1.00 98.62 99 LEU A C 1
ATOM 725 O O . LEU A 1 99 ? -8.523 5.060 1.046 1.00 98.62 99 LEU A O 1
ATOM 729 N N . GLN A 1 100 ? -9.629 4.218 2.823 1.00 98.62 100 GLN A N 1
ATOM 730 C CA . GLN A 1 100 ? -9.636 5.413 3.667 1.00 98.62 100 GLN A CA 1
ATOM 731 C C . GLN A 1 100 ? -8.663 5.301 4.839 1.00 98.62 100 GLN A C 1
ATOM 733 O O . GLN A 1 100 ? -8.062 6.300 5.235 1.00 98.62 100 GLN A O 1
ATOM 738 N N . SER A 1 101 ? -8.473 4.107 5.408 1.00 98.62 101 SER A N 1
ATOM 739 C CA . SER A 1 101 ? -7.621 3.957 6.590 1.00 98.62 101 SER A CA 1
ATOM 740 C C . SER A 1 101 ? -6.853 2.640 6.647 1.00 98.62 101 SER A C 1
ATOM 742 O O . SER A 1 101 ? -7.331 1.586 6.223 1.00 98.62 101 SER A O 1
ATOM 744 N N . VAL A 1 102 ? -5.643 2.726 7.202 1.00 98.88 102 VAL A N 1
ATOM 745 C CA . VAL A 1 102 ? -4.799 1.590 7.586 1.00 98.88 102 VAL A CA 1
ATOM 746 C C . VAL A 1 102 ? -4.466 1.745 9.067 1.00 98.88 102 VAL A C 1
ATOM 748 O O . VAL A 1 102 ? -3.856 2.740 9.457 1.00 98.88 102 VAL A O 1
ATOM 751 N N . GLY A 1 103 ? -4.887 0.804 9.909 1.00 98.62 103 GLY A N 1
ATOM 752 C CA . GLY A 1 103 ? -4.729 0.911 11.363 1.00 98.62 103 GLY A CA 1
ATOM 753 C C . GLY A 1 103 ? -3.297 0.681 11.856 1.00 98.62 103 GLY A C 1
ATOM 754 O O . GLY A 1 103 ? -2.914 1.212 12.898 1.00 98.62 103 GLY A O 1
ATOM 755 N N . GLY A 1 104 ? -2.501 -0.074 11.104 1.00 98.62 104 GLY A N 1
ATOM 756 C CA . GLY A 1 104 ? -1.088 -0.345 11.348 1.00 98.62 104 GLY A CA 1
ATOM 757 C C . GLY A 1 104 ? -0.191 0.403 10.367 1.00 98.62 104 GLY A C 1
ATOM 758 O O . GLY A 1 104 ? -0.299 1.624 10.216 1.00 98.62 104 GLY A O 1
ATOM 759 N N . TYR A 1 105 ? 0.723 -0.317 9.716 1.00 98.62 105 TYR A N 1
ATOM 760 C CA . TYR A 1 105 ? 1.669 0.278 8.771 1.00 98.62 105 TYR A CA 1
ATOM 761 C C . TYR A 1 105 ? 1.309 0.031 7.303 1.00 98.62 105 TYR A C 1
ATOM 763 O O . TYR A 1 105 ? 0.691 -0.969 6.934 1.00 98.62 105 TYR A O 1
ATOM 771 N N . PHE A 1 106 ? 1.785 0.931 6.444 1.00 98.81 106 PHE A N 1
ATOM 772 C CA . PHE A 1 106 ? 1.776 0.770 4.993 1.00 98.81 106 PHE A CA 1
ATOM 773 C C . PHE A 1 106 ? 3.221 0.559 4.523 1.00 98.81 106 PHE A C 1
ATOM 775 O O . PHE A 1 106 ? 4.025 1.493 4.519 1.00 98.81 106 PHE A O 1
ATOM 782 N N . TYR A 1 107 ? 3.569 -0.678 4.163 1.00 98.88 107 TYR A N 1
ATOM 783 C CA . TYR A 1 107 ? 4.937 -1.116 3.887 1.00 98.88 107 TYR A CA 1
ATOM 784 C C . TYR A 1 107 ? 5.093 -1.628 2.454 1.00 98.88 107 TYR A C 1
ATOM 786 O O . TYR A 1 107 ? 4.580 -2.688 2.095 1.00 98.88 107 TYR A O 1
ATOM 794 N N . LEU A 1 108 ? 5.861 -0.888 1.658 1.00 98.88 108 LEU A N 1
ATOM 795 C CA . LEU A 1 108 ? 6.250 -1.200 0.289 1.00 98.88 108 LEU A CA 1
ATOM 796 C C . LEU A 1 108 ? 7.776 -1.253 0.202 1.00 98.88 108 LEU A C 1
ATOM 798 O O . LEU A 1 108 ? 8.439 -0.212 0.185 1.00 98.88 108 LEU A O 1
ATOM 802 N N . TYR A 1 109 ? 8.347 -2.452 0.125 1.00 98.88 109 TYR A N 1
ATOM 803 C CA . TYR A 1 109 ? 9.801 -2.618 0.075 1.00 98.88 109 TYR A CA 1
ATOM 804 C C . TYR A 1 109 ? 10.243 -3.605 -1.001 1.00 98.88 109 TYR A C 1
ATOM 806 O O . TYR A 1 109 ? 9.718 -4.712 -1.090 1.00 98.88 109 TYR A O 1
ATOM 814 N N . GLN A 1 110 ? 11.259 -3.241 -1.784 1.00 98.62 110 GLN A N 1
ATOM 815 C CA . GLN A 1 110 ? 11.880 -4.135 -2.773 1.00 98.62 110 GLN A CA 1
ATOM 816 C C . GLN A 1 110 ? 10.885 -4.760 -3.765 1.00 98.62 110 GLN A C 1
ATOM 818 O O . GLN A 1 110 ? 10.951 -5.957 -4.039 1.00 98.62 110 GLN A O 1
ATOM 823 N N . ASN A 1 111 ? 9.971 -3.970 -4.326 1.00 98.75 111 ASN A N 1
ATOM 824 C CA . ASN A 1 111 ? 9.137 -4.397 -5.451 1.00 98.75 111 ASN A CA 1
ATOM 825 C C . ASN A 1 111 ? 9.677 -3.713 -6.724 1.00 98.75 111 ASN A C 1
ATOM 827 O O . ASN A 1 111 ? 9.262 -2.601 -7.050 1.00 98.75 111 ASN A O 1
ATOM 831 N N . PRO A 1 112 ? 10.678 -4.303 -7.411 1.00 98.25 112 PRO A N 1
ATOM 832 C CA . PRO A 1 112 ? 11.469 -3.604 -8.429 1.00 98.25 112 PRO A CA 1
ATOM 833 C C . PRO A 1 112 ? 10.666 -3.181 -9.661 1.00 98.25 112 PRO A C 1
ATOM 835 O O . PRO A 1 112 ? 11.057 -2.224 -10.323 1.00 98.25 112 PRO A O 1
ATOM 838 N N . VAL A 1 113 ? 9.566 -3.875 -9.964 1.00 98.50 113 VAL A N 1
ATOM 839 C CA . VAL A 1 113 ? 8.697 -3.586 -11.116 1.00 98.50 113 VAL A CA 1
ATOM 840 C C . VAL A 1 113 ? 7.373 -2.932 -10.726 1.00 98.50 113 VAL A C 1
ATOM 842 O O . VAL A 1 113 ? 6.542 -2.737 -11.599 1.00 98.50 113 VAL A O 1
ATOM 845 N N . LEU A 1 114 ? 7.163 -2.596 -9.447 1.00 98.81 114 LEU A N 1
ATOM 846 C CA . LEU A 1 114 ? 5.966 -1.881 -9.003 1.00 98.81 114 LEU A CA 1
ATOM 847 C C . LEU A 1 114 ? 5.999 -0.473 -9.588 1.00 98.81 114 LEU A C 1
ATOM 849 O O . LEU A 1 114 ? 6.840 0.315 -9.178 1.00 98.81 114 LEU A O 1
ATOM 853 N N . GLU A 1 115 ? 5.114 -0.171 -10.532 1.00 98.62 115 GLU A N 1
ATOM 854 C CA . GLU A 1 115 ? 5.053 1.102 -11.254 1.00 98.62 115 GLU A CA 1
ATOM 855 C C . GLU A 1 115 ? 4.083 2.092 -10.606 1.00 98.62 115 GLU A C 1
ATOM 857 O O . GLU A 1 115 ? 4.355 3.299 -10.591 1.00 98.62 115 GLU A O 1
ATOM 862 N N . GLU A 1 116 ? 2.985 1.581 -10.044 1.00 98.56 116 GLU A N 1
ATOM 863 C CA . GLU A 1 116 ? 1.882 2.387 -9.525 1.00 98.56 116 GLU A CA 1
ATOM 864 C C . GLU A 1 116 ? 1.343 1.861 -8.191 1.00 98.56 116 GLU A C 1
ATOM 866 O O . GLU A 1 116 ? 1.067 0.674 -8.010 1.00 98.56 116 GLU A O 1
ATOM 871 N N . VAL A 1 117 ? 1.140 2.787 -7.259 1.00 98.69 117 VAL A N 1
ATOM 872 C CA . VAL A 1 117 ? 0.355 2.588 -6.042 1.00 98.69 117 VAL A CA 1
ATOM 873 C C . VAL A 1 117 ? -0.722 3.656 -6.038 1.00 98.69 117 VAL A C 1
ATOM 875 O O . VAL A 1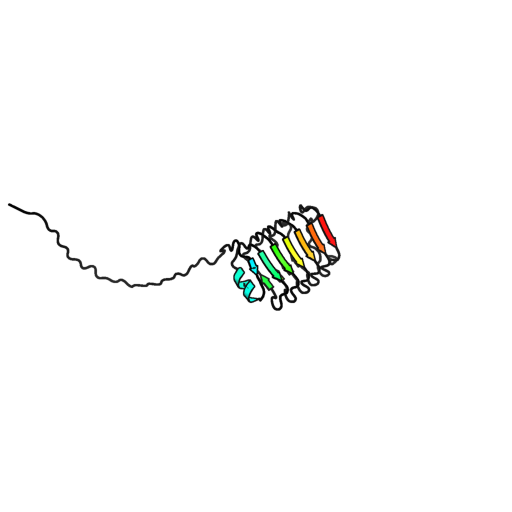 117 ? -0.395 4.841 -6.024 1.00 98.69 117 VAL A O 1
ATOM 878 N N . SER A 1 118 ? -1.987 3.252 -6.038 1.00 98.44 118 SER A N 1
ATOM 879 C CA . SER A 1 118 ? -3.125 4.167 -6.031 1.00 98.44 118 SER A CA 1
ATOM 880 C C . SER A 1 118 ? -4.009 3.911 -4.819 1.00 98.44 118 SER A C 1
ATOM 882 O O . SER A 1 118 ? -4.613 2.846 -4.696 1.00 98.44 118 SER A O 1
ATOM 884 N N . ALA A 1 119 ? -4.068 4.891 -3.919 1.00 98.31 119 ALA A N 1
ATOM 885 C CA . ALA A 1 119 ? -5.000 4.940 -2.796 1.00 98.31 119 ALA A CA 1
ATOM 886 C C . ALA A 1 119 ? -5.409 6.406 -2.549 1.00 98.31 119 ALA A C 1
ATOM 888 O O . ALA A 1 119 ? -5.070 6.995 -1.519 1.00 98.31 119 ALA A O 1
ATOM 889 N N . PRO A 1 120 ? -6.101 7.042 -3.513 1.00 97.50 120 PRO A N 1
ATOM 890 C CA . PRO A 1 120 ? -6.350 8.477 -3.484 1.00 97.50 120 PRO A CA 1
ATOM 891 C C . PRO A 1 120 ? -7.244 8.919 -2.323 1.00 97.50 120 PRO A C 1
ATOM 893 O O . PRO A 1 120 ? -7.178 10.081 -1.925 1.00 97.50 120 PRO A O 1
ATOM 896 N N . GLY A 1 121 ? -8.072 8.017 -1.791 1.00 97.00 121 GLY A N 1
ATOM 897 C CA . GLY A 1 121 ? -8.934 8.258 -0.635 1.00 97.00 121 GLY A CA 1
ATOM 898 C C . GLY A 1 121 ? -8.260 8.049 0.722 1.00 97.00 121 GLY A C 1
ATOM 899 O O . GLY A 1 121 ? -8.914 8.282 1.730 1.00 97.00 121 GLY A O 1
ATOM 900 N N . LEU A 1 122 ? -6.991 7.621 0.772 1.00 98.44 122 LEU A N 1
ATOM 901 C CA . LEU A 1 122 ? -6.337 7.248 2.026 1.00 98.44 122 LEU A CA 1
ATOM 902 C C . LEU A 1 122 ? -6.134 8.478 2.917 1.00 98.44 122 LEU A C 1
ATOM 904 O O . LEU A 1 122 ? -5.408 9.401 2.551 1.00 98.44 122 LEU A O 1
ATOM 908 N N . GLU A 1 123 ? -6.744 8.469 4.099 1.00 98.06 123 GLU A N 1
ATOM 909 C CA . GLU A 1 123 ? -6.742 9.585 5.047 1.00 98.06 123 GLU A CA 1
ATOM 910 C C . GLU A 1 123 ? -5.731 9.396 6.182 1.00 98.06 123 GLU A C 1
ATOM 912 O O . GLU A 1 123 ? -5.080 10.357 6.612 1.00 98.06 123 GLU A O 1
ATOM 917 N N . THR A 1 124 ? -5.592 8.160 6.677 1.00 98.50 124 THR A N 1
ATOM 918 C CA . THR A 1 124 ? -4.787 7.860 7.870 1.00 98.50 124 THR A CA 1
ATOM 919 C C . THR A 1 124 ? -4.013 6.549 7.766 1.00 98.50 124 THR A C 1
ATOM 921 O O . THR A 1 124 ? -4.570 5.525 7.366 1.00 98.50 124 THR A O 1
ATOM 924 N N . ILE A 1 125 ? -2.769 6.566 8.249 1.00 98.75 125 ILE A N 1
ATOM 925 C CA . ILE A 1 125 ? -1.961 5.378 8.554 1.00 98.75 125 ILE A CA 1
ATOM 926 C C . ILE A 1 125 ? -1.629 5.411 10.050 1.00 98.75 125 ILE A C 1
ATOM 928 O O . ILE A 1 125 ? -1.075 6.394 10.548 1.00 98.75 125 ILE A O 1
ATOM 932 N N . GLY A 1 126 ? -1.994 4.364 10.785 1.00 98.38 126 GLY A N 1
ATOM 933 C CA . GLY A 1 126 ? -1.949 4.367 12.246 1.00 98.38 126 GLY A CA 1
ATOM 934 C C . GLY A 1 126 ? -0.544 4.295 12.842 1.00 98.38 126 GLY A C 1
ATOM 935 O O . GLY A 1 126 ? -0.321 4.872 13.905 1.00 98.38 126 GLY A O 1
ATOM 936 N N . ASP A 1 127 ? 0.406 3.652 12.159 1.00 98.38 127 ASP A N 1
ATOM 937 C CA . ASP A 1 127 ? 1.812 3.604 12.572 1.00 98.38 127 ASP A CA 1
ATOM 938 C C . ASP A 1 127 ? 2.720 4.323 11.566 1.00 98.38 127 ASP A C 1
ATOM 940 O O . ASP A 1 127 ? 2.858 5.542 11.631 1.00 98.38 127 ASP A O 1
ATOM 944 N N . TYR A 1 128 ? 3.332 3.615 10.616 1.00 98.19 128 TYR A N 1
ATOM 945 C CA . TYR A 1 128 ? 4.306 4.215 9.706 1.00 98.19 128 TYR A CA 1
ATOM 946 C C . TYR A 1 128 ? 3.982 3.963 8.233 1.00 98.19 128 TYR A C 1
ATOM 948 O O . TYR A 1 128 ? 3.415 2.938 7.849 1.00 98.19 128 TYR A O 1
ATOM 956 N N . LEU A 1 129 ? 4.414 4.901 7.394 1.00 98.56 129 LEU A N 1
ATOM 957 C CA . LEU A 1 129 ? 4.468 4.764 5.945 1.00 98.56 129 LEU A CA 1
ATOM 958 C C . LEU A 1 129 ? 5.916 4.482 5.542 1.00 98.56 129 LEU A C 1
ATOM 960 O O . LEU A 1 129 ? 6.794 5.316 5.766 1.00 98.56 129 LEU A O 1
ATOM 964 N N . TYR A 1 130 ? 6.167 3.325 4.936 1.00 98.75 130 TYR A N 1
ATOM 965 C CA . TYR A 1 130 ? 7.493 2.909 4.485 1.00 98.75 130 TYR A CA 1
ATOM 966 C C . TYR A 1 130 ? 7.449 2.521 3.010 1.00 98.75 130 TYR A C 1
ATOM 968 O O . TYR A 1 130 ? 6.914 1.477 2.653 1.00 98.75 130 TYR A O 1
ATOM 976 N N . VAL A 1 131 ? 8.025 3.357 2.152 1.00 98.75 131 VAL A N 1
ATOM 977 C CA . VAL A 1 131 ? 8.119 3.149 0.704 1.00 98.75 131 VAL A CA 1
ATOM 978 C C . VAL A 1 131 ? 9.586 3.229 0.315 1.00 98.75 131 VAL A C 1
ATOM 980 O O . VAL A 1 131 ? 10.148 4.318 0.184 1.00 98.75 131 VAL A O 1
ATOM 983 N N . ASP A 1 132 ? 10.226 2.076 0.158 1.00 98.75 132 ASP A N 1
ATOM 984 C CA . ASP A 1 132 ? 11.670 2.003 -0.046 1.00 98.75 132 ASP A CA 1
ATOM 985 C C . ASP A 1 132 ? 12.070 1.024 -1.153 1.00 98.75 132 ASP A C 1
ATOM 987 O O . ASP A 1 132 ? 11.562 -0.092 -1.245 1.00 98.75 132 ASP A O 1
ATOM 991 N N . THR A 1 133 ? 13.034 1.432 -1.979 1.00 98.56 133 THR A N 1
ATOM 992 C CA . THR A 1 133 ? 13.667 0.567 -2.985 1.00 98.56 133 THR A CA 1
ATOM 993 C C . THR A 1 133 ? 12.637 -0.087 -3.927 1.00 98.56 133 THR A C 1
ATOM 995 O O . THR A 1 133 ? 12.741 -1.259 -4.284 1.00 98.56 133 THR A O 1
ATOM 998 N N . ASN A 1 134 ? 11.614 0.663 -4.347 1.00 98.69 134 ASN A N 1
ATOM 999 C CA . ASN A 1 134 ? 10.710 0.265 -5.429 1.00 98.69 134 ASN A CA 1
ATOM 1000 C C . ASN A 1 134 ? 11.156 1.008 -6.697 1.00 98.69 134 ASN A C 1
ATOM 1002 O O . ASN A 1 134 ? 10.673 2.095 -7.003 1.00 98.69 134 ASN A O 1
ATOM 1006 N N . GLU A 1 135 ? 12.179 0.481 -7.378 1.00 97.88 135 GLU A N 1
ATOM 1007 C CA . GLU A 1 135 ? 12.883 1.189 -8.463 1.00 97.88 135 GLU A CA 1
ATOM 1008 C C . GLU A 1 135 ? 11.979 1.560 -9.647 1.00 97.88 135 GLU A C 1
ATOM 1010 O O . GLU A 1 135 ? 12.191 2.608 -10.253 1.00 97.88 135 GLU A O 1
ATOM 1015 N N . GLY A 1 136 ? 10.973 0.734 -9.947 1.00 98.12 136 GLY A N 1
ATOM 1016 C CA . GLY A 1 136 ? 9.977 0.985 -10.989 1.00 98.12 136 GLY A CA 1
ATOM 1017 C C . GLY A 1 136 ? 8.896 1.998 -10.612 1.00 98.12 136 GLY A C 1
ATOM 1018 O O . GLY A 1 136 ? 8.175 2.443 -11.501 1.00 98.12 136 GLY A O 1
ATOM 1019 N N . LEU A 1 137 ? 8.785 2.393 -9.337 1.00 98.69 137 LEU A N 1
ATOM 1020 C CA . LEU A 1 137 ? 7.645 3.168 -8.847 1.00 98.69 137 LEU A CA 1
ATOM 1021 C C . LEU A 1 137 ? 7.694 4.574 -9.426 1.00 98.69 137 LEU A C 1
ATOM 1023 O O . LEU A 1 137 ? 8.609 5.338 -9.135 1.00 98.69 137 LEU A O 1
ATOM 1027 N N . THR A 1 138 ? 6.700 4.916 -10.239 1.00 97.94 138 THR A N 1
ATOM 1028 C CA . THR A 1 138 ? 6.574 6.235 -10.877 1.00 97.94 138 THR A CA 1
ATOM 1029 C C . THR A 1 138 ? 5.393 7.021 -10.333 1.00 97.94 138 THR A C 1
ATOM 1031 O O . THR A 1 138 ? 5.438 8.252 -10.327 1.00 97.94 138 THR A O 1
ATOM 1034 N N . VAL A 1 139 ? 4.367 6.321 -9.841 1.00 97.50 139 VAL A N 1
ATOM 1035 C CA . VAL A 1 139 ? 3.142 6.909 -9.304 1.00 97.50 139 VAL A CA 1
ATOM 1036 C C . VAL A 1 139 ? 2.898 6.388 -7.893 1.00 97.50 139 VAL A C 1
ATOM 1038 O O . VAL A 1 139 ? 2.730 5.191 -7.679 1.00 97.50 139 VAL A O 1
ATOM 1041 N N . LEU A 1 140 ? 2.851 7.310 -6.934 1.00 97.25 140 LEU A N 1
ATOM 1042 C CA . LEU A 1 140 ? 2.370 7.072 -5.576 1.00 97.25 140 LEU A CA 1
ATOM 1043 C C . LEU A 1 140 ? 1.170 7.994 -5.349 1.00 97.25 140 LEU A C 1
ATOM 1045 O O . LEU A 1 140 ? 1.321 9.120 -4.893 1.00 97.25 140 LEU A O 1
ATOM 1049 N N . ASP A 1 141 ? -0.019 7.573 -5.747 1.00 96.19 141 ASP A N 1
ATOM 1050 C CA . ASP A 1 141 ? -1.219 8.401 -5.667 1.00 96.19 141 ASP A CA 1
ATOM 1051 C C . ASP A 1 141 ? -1.841 8.332 -4.267 1.00 96.19 141 ASP A C 1
ATOM 1053 O O . ASP A 1 141 ? -2.795 7.599 -4.002 1.00 96.19 141 ASP A O 1
ATOM 1057 N N . PHE A 1 142 ? -1.240 9.106 -3.366 1.00 93.19 142 PHE A N 1
ATOM 1058 C CA . PHE A 1 142 ? -1.867 9.592 -2.145 1.00 93.19 142 PHE A CA 1
ATOM 1059 C C . PHE A 1 142 ? -2.259 11.047 -2.393 1.00 93.19 142 PHE A C 1
ATOM 1061 O O . PHE A 1 142 ? -1.420 11.858 -2.795 1.00 93.19 142 PHE A O 1
ATOM 1068 N N . THR A 1 143 ? -3.528 11.391 -2.187 1.00 87.56 143 THR A N 1
ATOM 1069 C CA . THR A 1 143 ? -3.990 12.773 -2.373 1.00 87.56 143 THR A CA 1
ATOM 1070 C C . THR A 1 143 ? -3.818 13.584 -1.089 1.00 87.56 143 THR A C 1
ATOM 1072 O O . THR A 1 143 ? -3.366 13.081 -0.062 1.00 87.56 143 THR A O 1
ATOM 1075 N N . ALA A 1 144 ? -4.234 14.854 -1.121 1.00 87.44 144 ALA A N 1
ATOM 1076 C CA . ALA A 1 144 ? -4.311 15.706 0.067 1.00 87.44 144 ALA A CA 1
ATOM 1077 C C . ALA A 1 144 ? -5.256 15.171 1.168 1.00 87.44 144 ALA A C 1
ATOM 1079 O O . ALA A 1 144 ? -5.355 15.794 2.223 1.00 87.44 144 ALA A O 1
ATOM 1080 N N . ALA A 1 145 ? -5.962 14.059 0.926 1.00 92.38 145 ALA A N 1
ATOM 1081 C CA . ALA A 1 145 ? -6.727 13.344 1.940 1.00 92.38 145 ALA A CA 1
ATOM 1082 C C . ALA A 1 145 ? -5.836 12.779 3.060 1.00 92.38 145 ALA A C 1
ATOM 1084 O O . ALA A 1 145 ? -6.250 12.800 4.220 1.00 92.38 145 ALA A O 1
ATOM 1085 N N . LEU A 1 146 ? -4.607 12.342 2.746 1.00 96.69 146 LEU A N 1
ATOM 1086 C CA . LEU A 1 146 ? -3.687 11.793 3.742 1.00 96.69 146 LEU A CA 1
ATOM 1087 C C . LEU A 1 146 ? -3.227 12.907 4.684 1.00 96.69 146 LEU A C 1
ATOM 1089 O O . LEU A 1 146 ? -2.491 13.809 4.285 1.00 96.69 146 LEU A O 1
ATOM 1093 N N . THR A 1 147 ? -3.653 12.838 5.943 1.00 96.00 147 THR A N 1
ATOM 1094 C CA . THR A 1 147 ? -3.406 13.890 6.946 1.00 96.00 147 THR A CA 1
ATOM 1095 C C . THR A 1 147 ? -2.690 13.387 8.198 1.00 96.00 147 THR A C 1
ATOM 1097 O O . THR A 1 147 ? -2.157 14.198 8.961 1.00 96.00 147 THR A O 1
ATOM 1100 N N . LEU A 1 148 ? -2.624 12.067 8.404 1.00 97.19 148 LEU A N 1
ATOM 1101 C CA . LEU A 1 148 ? -2.018 11.446 9.583 1.00 97.19 148 LEU A CA 1
ATOM 1102 C C . LEU A 1 148 ? -1.198 10.203 9.214 1.00 97.19 148 LEU A C 1
ATOM 1104 O O . LEU A 1 148 ? -1.710 9.275 8.589 1.00 97.19 148 LEU A O 1
ATOM 1108 N N . VAL A 1 149 ? 0.047 10.165 9.694 1.00 97.94 149 VAL A N 1
ATOM 1109 C CA . VAL A 1 149 ? 0.894 8.967 9.772 1.00 97.94 149 VAL A CA 1
ATOM 1110 C C . VAL A 1 149 ? 1.442 8.899 11.194 1.00 97.94 149 VAL A C 1
ATOM 1112 O O . VAL A 1 149 ? 2.270 9.729 1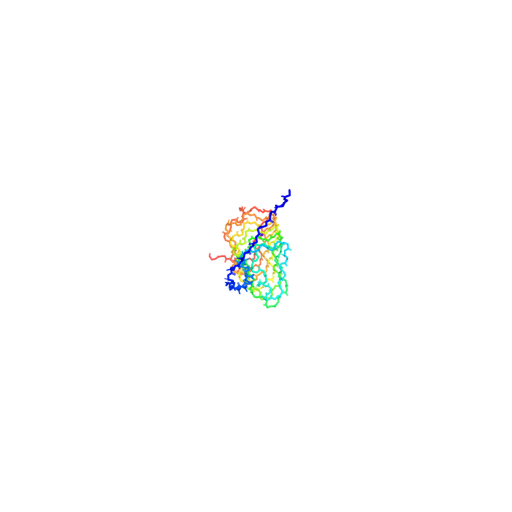1.568 1.00 97.94 149 VAL A O 1
ATOM 1115 N N . GLY A 1 150 ? 0.962 7.948 11.994 1.00 96.94 150 GLY A N 1
ATOM 1116 C CA . GLY A 1 150 ? 1.103 7.965 13.454 1.00 96.94 150 GLY A CA 1
ATOM 1117 C C . GLY A 1 150 ? 2.525 8.124 14.000 1.00 96.94 150 GLY A C 1
ATOM 1118 O O . GLY A 1 150 ? 2.690 8.741 15.049 1.00 96.94 150 GLY A O 1
ATOM 1119 N N . SER A 1 151 ? 3.541 7.618 13.299 1.00 95.75 151 SER A N 1
ATOM 1120 C CA . SER A 1 151 ? 4.944 7.709 13.702 1.00 95.75 151 SER A CA 1
ATOM 1121 C C . SER A 1 151 ? 5.840 8.248 12.584 1.00 95.75 151 SER A C 1
ATOM 1123 O O . SER A 1 151 ? 6.215 9.413 12.606 1.00 95.75 151 SER A O 1
ATOM 1125 N N . THR A 1 152 ? 6.224 7.437 11.601 1.00 95.75 152 THR A N 1
ATOM 1126 C CA . THR A 1 152 ? 7.273 7.792 10.633 1.00 95.75 152 THR A CA 1
ATOM 1127 C C . THR A 1 152 ? 6.781 7.713 9.201 1.00 95.75 152 THR A C 1
ATOM 1129 O O . THR A 1 152 ? 6.179 6.726 8.788 1.00 95.75 152 THR A O 1
ATOM 1132 N N . THR A 1 153 ? 7.134 8.722 8.411 1.00 96.94 153 THR A N 1
ATOM 1133 C CA . THR A 1 153 ? 7.044 8.691 6.953 1.00 96.94 153 THR A CA 1
ATOM 1134 C C . THR A 1 153 ? 8.437 8.516 6.355 1.00 96.94 153 THR A C 1
ATOM 1136 O O . THR A 1 153 ? 9.314 9.367 6.527 1.00 96.94 153 THR A O 1
ATOM 1139 N N . TYR A 1 154 ? 8.650 7.420 5.633 1.00 97.56 154 TYR A N 1
ATOM 1140 C CA . TYR A 1 154 ? 9.919 7.067 5.004 1.00 97.56 154 TYR A CA 1
ATOM 1141 C C . TYR A 1 154 ? 9.696 6.738 3.527 1.00 97.56 154 TYR A C 1
ATOM 1143 O O . TYR A 1 154 ? 9.188 5.673 3.196 1.00 97.56 154 TYR A O 1
ATOM 1151 N N . VAL A 1 155 ? 10.072 7.654 2.633 1.00 97.75 155 VAL A N 1
ATOM 1152 C CA . VAL A 1 155 ? 9.966 7.476 1.176 1.00 97.75 155 VAL A CA 1
ATOM 1153 C C . VAL A 1 155 ? 11.360 7.625 0.581 1.00 97.75 155 VAL A C 1
ATOM 1155 O O . VAL A 1 155 ? 11.828 8.745 0.349 1.00 97.75 155 VAL A O 1
ATOM 1158 N N . VAL A 1 156 ? 12.069 6.513 0.387 1.00 98.31 156 VAL A N 1
ATOM 1159 C CA . VAL A 1 156 ? 13.501 6.534 0.055 1.00 98.31 156 VAL A CA 1
ATOM 1160 C C . VAL A 1 156 ? 13.863 5.592 -1.087 1.00 98.31 156 VAL A C 1
ATOM 1162 O O . VAL A 1 156 ? 13.328 4.505 -1.207 1.00 98.31 156 VAL A O 1
ATOM 1165 N N . GLY A 1 157 ? 14.797 5.995 -1.948 1.00 97.94 157 GLY A N 1
ATOM 1166 C CA . GLY A 1 157 ? 15.385 5.077 -2.932 1.00 97.94 157 GLY A CA 1
ATOM 1167 C C . GLY A 1 157 ? 14.432 4.607 -4.038 1.00 97.94 157 GLY A C 1
ATOM 1168 O O . GLY A 1 157 ? 14.758 3.665 -4.758 1.00 97.94 157 GLY A O 1
ATOM 1169 N N . ASN A 1 158 ? 13.279 5.257 -4.218 1.00 98.38 158 ASN A N 1
ATOM 1170 C CA . ASN A 1 158 ? 12.368 4.996 -5.333 1.00 98.38 158 ASN A CA 1
ATOM 1171 C C . ASN A 1 158 ? 12.818 5.860 -6.519 1.00 98.38 158 ASN A C 1
ATOM 1173 O O . ASN A 1 158 ? 12.321 6.962 -6.748 1.00 98.38 158 ASN A O 1
ATOM 1177 N N . THR A 1 159 ? 13.861 5.408 -7.215 1.00 97.81 159 THR A N 1
ATOM 1178 C CA . THR A 1 159 ? 14.636 6.246 -8.152 1.00 97.81 159 THR A CA 1
ATOM 1179 C C . THR A 1 159 ? 13.861 6.755 -9.371 1.00 97.81 159 THR A C 1
ATOM 1181 O O . THR A 1 159 ? 14.304 7.729 -9.982 1.00 97.81 159 THR A O 1
ATOM 1184 N N . ALA A 1 160 ? 12.715 6.152 -9.704 1.00 97.75 160 ALA A N 1
ATOM 1185 C CA . ALA A 1 160 ? 11.801 6.620 -10.747 1.00 97.75 160 ALA A CA 1
ATOM 1186 C C . ALA A 1 160 ? 10.655 7.512 -10.222 1.00 97.75 160 ALA A C 1
ATOM 1188 O O . ALA A 1 160 ? 9.985 8.175 -11.016 1.00 97.75 160 ALA A O 1
ATOM 1189 N N . LEU A 1 161 ? 10.456 7.587 -8.901 1.00 97.88 161 LEU A N 1
ATOM 1190 C CA . LEU A 1 161 ? 9.316 8.270 -8.295 1.00 97.88 161 LEU A CA 1
ATOM 1191 C C . LEU A 1 161 ? 9.577 9.772 -8.200 1.00 97.88 161 LEU A C 1
ATOM 1193 O O . LEU A 1 161 ? 10.412 10.212 -7.407 1.00 97.88 161 LEU A O 1
ATOM 1197 N N . CYS A 1 162 ? 8.810 10.573 -8.938 1.00 95.81 162 CYS A N 1
ATOM 1198 C CA . CYS A 1 162 ? 8.583 11.962 -8.543 1.00 95.81 162 CYS A CA 1
ATOM 1199 C C . CYS A 1 162 ? 7.641 11.937 -7.339 1.00 95.81 162 CYS A C 1
ATOM 1201 O O . CYS A 1 162 ? 6.473 11.573 -7.463 1.00 95.81 162 CYS A O 1
ATOM 1203 N N . VAL A 1 163 ? 8.175 12.261 -6.160 1.00 93.62 163 VAL A N 1
ATOM 1204 C CA . VAL A 1 163 ? 7.413 12.189 -4.908 1.00 93.62 163 VAL A CA 1
ATOM 1205 C C . VAL A 1 163 ? 6.175 13.089 -5.012 1.00 93.62 163 VAL A C 1
ATOM 1207 O O . VAL A 1 163 ? 6.309 14.235 -5.452 1.00 93.62 163 VAL A O 1
ATOM 1210 N N . PRO A 1 164 ? 4.989 12.605 -4.601 1.00 88.94 164 PRO A N 1
ATOM 1211 C CA . PRO A 1 164 ? 3.751 13.371 -4.669 1.00 88.94 164 PRO A CA 1
ATOM 1212 C C . PRO A 1 164 ? 3.877 14.745 -4.021 1.00 88.94 164 PRO A C 1
ATOM 1214 O O . PRO A 1 164 ? 4.512 14.901 -2.971 1.00 88.94 164 PRO A O 1
ATOM 1217 N N . ALA A 1 165 ? 3.224 15.734 -4.632 1.00 86.25 165 ALA A N 1
ATOM 1218 C CA . ALA A 1 165 ? 3.136 17.099 -4.124 1.00 86.25 165 ALA A CA 1
ATOM 1219 C C . ALA A 1 165 ? 2.148 17.194 -2.943 1.00 86.25 165 ALA A C 1
ATOM 1221 O O . ALA A 1 165 ? 1.148 17.907 -3.012 1.00 86.25 165 ALA A O 1
ATOM 1222 N N . LEU A 1 166 ? 2.421 16.444 -1.874 1.00 86.75 166 LEU A N 1
ATOM 1223 C CA . LEU A 1 166 ? 1.731 16.542 -0.593 1.00 86.75 166 LEU A CA 1
ATOM 1224 C C . LEU A 1 166 ? 2.414 17.556 0.318 1.00 86.75 166 LEU A C 1
ATOM 1226 O O . LEU A 1 166 ? 3.619 17.805 0.218 1.00 86.75 166 LEU A O 1
ATOM 1230 N N . ASP A 1 167 ? 1.633 18.108 1.243 1.00 87.75 167 ASP A N 1
ATOM 1231 C CA . ASP A 1 167 ? 2.163 18.879 2.362 1.00 87.75 167 ASP A CA 1
ATOM 1232 C C . ASP A 1 167 ? 2.731 17.921 3.417 1.00 87.75 167 ASP A C 1
ATOM 1234 O O . ASP A 1 167 ? 2.133 17.689 4.463 1.00 87.75 167 ASP A O 1
ATOM 1238 N N . TRP A 1 168 ? 3.883 17.318 3.118 1.00 87.94 168 TRP A N 1
ATOM 1239 C CA . TRP A 1 168 ? 4.541 16.354 4.004 1.00 87.94 168 TRP A CA 1
ATOM 1240 C C . TRP A 1 168 ? 4.893 16.940 5.379 1.00 87.94 168 TRP A C 1
ATOM 1242 O O . TRP A 1 168 ? 5.015 16.188 6.339 1.00 87.94 168 TRP A O 1
ATOM 1252 N N . GLU A 1 169 ? 5.048 18.264 5.487 1.00 80.31 169 GLU A N 1
ATOM 1253 C CA . GLU A 1 169 ? 5.245 18.953 6.770 1.00 80.31 169 GLU A CA 1
ATOM 1254 C C . GLU A 1 169 ? 3.918 19.206 7.511 1.00 80.31 169 GLU A C 1
ATOM 1256 O O . GLU A 1 169 ? 3.916 19.339 8.735 1.00 80.31 169 GLU A O 1
ATOM 1261 N N . GLY A 1 170 ? 2.799 19.279 6.783 1.00 83.12 170 GLY A N 1
ATOM 1262 C CA . GLY A 1 170 ? 1.442 19.421 7.318 1.00 83.12 170 GLY A CA 1
ATOM 1263 C C . GLY A 1 170 ? 0.761 18.101 7.694 1.00 83.12 170 GLY A C 1
ATOM 1264 O O . GLY A 1 170 ? -0.196 18.116 8.471 1.00 83.12 170 GLY A O 1
ATOM 1265 N N . ILE A 1 171 ? 1.256 16.964 7.198 1.00 91.19 171 ILE A N 1
ATOM 1266 C CA . ILE A 1 171 ? 0.848 15.634 7.669 1.00 91.19 171 ILE A CA 1
ATOM 1267 C C . ILE A 1 171 ? 1.320 15.467 9.116 1.00 91.19 171 ILE A C 1
ATOM 1269 O O . ILE A 1 171 ? 2.496 15.643 9.432 1.00 91.19 171 ILE A O 1
ATOM 1273 N N . THR A 1 172 ? 0.404 15.097 10.013 1.00 94.31 172 THR A N 1
ATOM 1274 C CA . THR A 1 172 ? 0.759 14.814 11.409 1.00 94.31 172 THR A CA 1
ATOM 1275 C C . THR A 1 172 ? 1.575 13.525 11.454 1.00 94.31 172 THR A C 1
ATOM 1277 O O . THR A 1 172 ? 1.037 12.454 11.193 1.00 94.31 172 THR A O 1
ATOM 1280 N N . THR A 1 173 ? 2.870 13.634 11.750 1.00 93.81 173 THR A N 1
ATOM 1281 C CA . THR A 1 173 ? 3.808 12.510 11.864 1.00 93.81 173 THR A CA 1
ATOM 1282 C C . THR A 1 173 ? 5.022 12.934 12.697 1.00 93.81 173 THR A C 1
ATOM 1284 O O . THR A 1 173 ? 5.364 14.118 12.736 1.00 93.81 173 THR A O 1
ATOM 1287 N N . ASP A 1 174 ? 5.674 12.004 13.393 1.00 93.81 174 ASP A N 1
ATOM 1288 C CA . ASP A 1 174 ? 6.825 12.310 14.253 1.00 93.81 174 ASP A CA 1
ATOM 1289 C C . ASP A 1 174 ? 8.082 12.628 13.437 1.00 93.81 174 ASP A C 1
ATOM 1291 O O . ASP A 1 174 ? 8.923 13.433 13.854 1.00 93.81 174 ASP A O 1
ATOM 1295 N N . SER A 1 175 ? 8.250 11.975 12.283 1.00 94.81 175 SER A N 1
ATOM 1296 C CA . SER A 1 175 ? 9.392 12.222 11.406 1.00 94.81 175 SER A CA 1
ATOM 1297 C C . SER A 1 175 ? 9.100 11.928 9.939 1.00 94.81 175 SER A C 1
ATOM 1299 O O . SER A 1 175 ? 8.387 10.986 9.601 1.00 94.81 175 SER A O 1
ATOM 1301 N N . VAL A 1 176 ? 9.709 12.726 9.061 1.00 95.44 176 VAL A N 1
ATOM 1302 C CA . VAL A 1 176 ? 9.619 12.586 7.605 1.00 95.44 176 VAL A CA 1
ATOM 1303 C C . VAL A 1 176 ? 11.023 12.455 7.032 1.00 95.44 176 VAL A C 1
ATOM 1305 O O . VAL A 1 176 ? 11.878 13.314 7.250 1.00 95.44 176 VAL A O 1
ATOM 1308 N N . THR A 1 177 ? 11.266 11.389 6.274 1.00 96.38 177 THR A N 1
ATOM 1309 C CA . THR A 1 177 ? 12.495 11.188 5.503 1.00 96.38 177 THR A CA 1
ATOM 1310 C C . THR A 1 177 ? 12.141 10.920 4.049 1.00 96.38 177 THR A C 1
ATOM 1312 O O . THR A 1 177 ? 11.599 9.870 3.715 1.00 96.38 177 THR A O 1
ATOM 1315 N N . ILE A 1 178 ? 12.490 11.865 3.177 1.00 95.81 178 ILE A N 1
ATOM 1316 C CA . ILE A 1 178 ? 12.290 11.761 1.731 1.00 95.81 178 ILE A CA 1
ATOM 1317 C C . ILE A 1 178 ? 13.642 11.989 1.055 1.00 95.81 178 ILE A C 1
ATOM 1319 O O . ILE A 1 178 ? 14.195 13.087 1.119 1.00 95.81 178 ILE A O 1
ATOM 1323 N N . SER A 1 179 ? 14.223 10.952 0.446 1.00 97.06 179 SER A N 1
ATOM 1324 C CA . SER A 1 179 ? 15.556 11.053 -0.172 1.00 97.06 179 SER A CA 1
ATOM 1325 C C . SER A 1 179 ? 15.808 9.976 -1.228 1.00 97.06 179 SER A C 1
ATOM 1327 O O . SER A 1 179 ? 15.207 8.914 -1.192 1.00 97.06 179 SER A O 1
ATOM 1329 N N . GLY A 1 180 ? 16.699 10.220 -2.192 1.00 96.88 180 GLY A N 1
ATOM 1330 C CA . GLY A 1 180 ? 17.036 9.206 -3.205 1.00 96.88 180 GLY A CA 1
ATOM 1331 C C . GLY A 1 180 ? 15.894 8.838 -4.168 1.00 96.88 180 GLY A C 1
ATOM 1332 O O . GLY A 1 180 ? 15.984 7.805 -4.824 1.00 96.88 180 GLY A O 1
ATOM 1333 N N . ASN A 1 181 ? 14.848 9.666 -4.254 1.00 97.69 181 ASN A N 1
ATOM 1334 C CA . ASN A 1 181 ? 13.783 9.553 -5.255 1.00 97.69 181 ASN A CA 1
ATOM 1335 C C . ASN A 1 181 ? 14.089 10.437 -6.482 1.00 97.69 181 ASN A C 1
ATOM 1337 O O . ASN A 1 181 ? 15.055 11.211 -6.469 1.00 97.69 181 ASN A O 1
ATOM 1341 N N . ALA A 1 182 ? 13.277 10.342 -7.537 1.00 97.00 182 ALA A N 1
ATOM 1342 C CA . ALA A 1 182 ? 13.448 11.148 -8.745 1.00 97.00 182 ALA A CA 1
ATOM 1343 C C . ALA A 1 182 ? 13.163 12.642 -8.506 1.00 97.00 182 ALA A C 1
ATOM 1345 O O . ALA A 1 182 ? 12.402 13.039 -7.622 1.00 97.00 182 ALA A O 1
ATOM 1346 N N . THR A 1 183 ? 13.748 13.494 -9.349 1.00 93.94 183 THR A N 1
ATOM 1347 C CA . THR A 1 183 ? 13.394 14.917 -9.419 1.00 93.94 183 THR A CA 1
ATOM 1348 C C . THR A 1 183 ? 12.118 15.099 -10.234 1.00 93.94 183 THR A C 1
ATOM 1350 O O . THR A 1 183 ? 12.054 14.632 -11.371 1.00 93.94 183 THR A O 1
ATOM 1353 N N . CYS A 1 184 ? 11.140 15.815 -9.687 1.00 90.44 184 CYS A N 1
ATOM 1354 C CA . CYS A 1 184 ? 9.915 16.161 -10.401 1.00 90.44 184 CYS A CA 1
ATOM 1355 C C . CYS A 1 184 ? 10.168 17.149 -11.560 1.00 90.44 184 CYS A C 1
ATOM 1357 O O . CYS A 1 184 ? 11.088 17.967 -11.452 1.00 90.44 184 CYS A O 1
ATOM 1359 N N . PRO A 1 185 ? 9.395 17.058 -12.661 1.00 85.19 185 PRO A N 1
ATOM 1360 C CA . PRO A 1 185 ? 9.492 17.964 -13.808 1.00 85.19 185 PRO A CA 1
ATOM 1361 C C . PRO A 1 185 ? 9.048 19.403 -13.508 1.00 85.19 185 PRO A C 1
ATOM 1363 O O . PRO A 1 185 ? 8.274 19.615 -12.547 1.00 85.19 185 PRO A O 1
#

Foldseek 3Di:
DYDDDDDDDDDDDDDPPPPPPPPPPPPPPLAEDAPEAAEQDCQEQVSLVVQLRHQEHQEDDAELHDHNAERANANHAEHLEEYDHEQYAHHQEYHHQNHAEHQYEYAAYNHQNHAEYAHQNHQEYNAEYYAAQNCNHAYDRHHQNHAEHNEEYHHAQNANYPDDPYPPVRRDY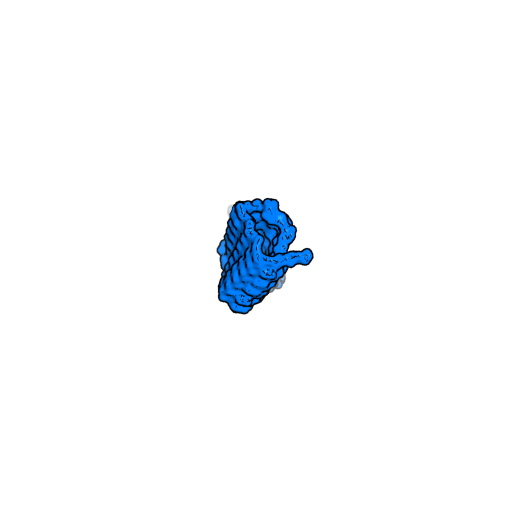NYYDHYNYYHDD

Radius of gyration: 27.19 Å; chains: 1; bounding box: 101×55×40 Å

Sequence (185 aa):
DTDSDSDTDSDADTDADTDADTDADTDADVEGEPCPGVRAEIYVQPDVATYAHCETLETIYVHATSGVTDVSLPLLETVDQDVYLHANADVAALSLPALQSVGGYFYLYQNPVLEEVSAPGLETIGDYLYVDTNEGLTVLDFTAALTLVGSTTYVVGNTALCVPALDWEGITTDSVTISGNATCP

pLDDT: mean 88.87, std 16.9, range [38.44, 98.88]